Protein AF-A0AA37LCB8-F1 (afdb_monomer)

Organism: NCBI:txid700344

Secondary structure (DSSP, 8-state):
---------------PPPP----S--PPPP-HHHHHHHHHHHHHTT-HHHHHHHHHIIIIIS-----HHHHHHHHHHHHHHT-HHHHHHHHHT--GGG--HHHHHHHHHHHHHTTTSTTHHHHHHHHHHHHHHHHHHTTTSS---HHHHHHHHHHHHH--HHHHHHHHTT-HHHHHHHHHHHHHHHHHHHHHHHHHHHHHHHS-----S-PPPTTHHHHHHHHHHHHHHHHHHHHHHHHHHHHTT--S-HHHHHHHHHHHHHHHHHHHHHH-TTTTT-S----SSSSS---------

Mean predicted aligned error: 12.23 Å

Sequence (297 aa):
MKGIVAAAATDSASRKPVPSTTPKTKYAVPGCNTLSLVLTLLRENKQAKLAVRYWELFVYYYGLKPDSDNWHQLLRIYERNGSSRDAAKAVQNLPDESTLPIMYRRALSACINDNMNKNAFENANVVLDKMTSHAAASKGATPLDVRALHVYLKVGMMSHFHFRQMAKEGKLEEAKRAYGEQLAAAVNKLWAPFTSAKDAVLKPKSQTGGKPSSKAPRRRDAAVEELVELARKMIGAVDKVVNENRLADDEAVEQLKQKRNDLNRFVVEFTDPNQQKEDPVADDAFMDRGEGKMWEI

Radius of gyration: 31.54 Å; Cα contacts (8 Å, |Δi|>4): 283; chains: 1; bounding box: 90×96×111 Å

pLDDT: mean 80.32, std 20.67, range [30.12, 97.38]

Nearest PDB structures (foldseek):
 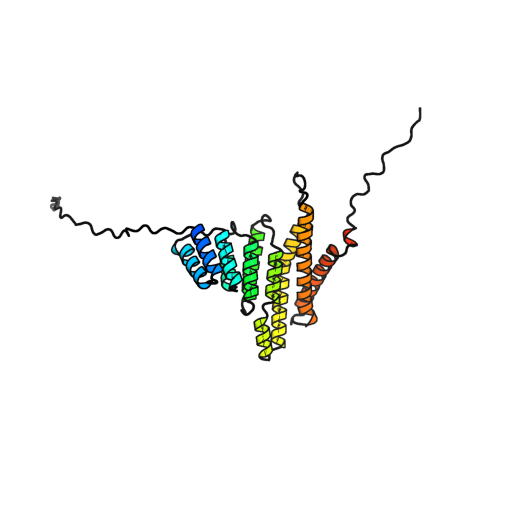 4wnd-assembly1_A  TM=1.828E-01  e=2.049E-01  Homo sapiens
  8amz-assembly1_O  TM=2.465E-01  e=4.323E+00  Spinacia oleracea
  4um2-assembly1_A  TM=1.755E-01  e=5.574E+00  Homo sapiens

Structure (mmCIF, N/CA/C/O backbone):
data_AF-A0AA37LCB8-F1
#
_entry.id   AF-A0AA37LCB8-F1
#
loop_
_atom_site.group_PDB
_atom_site.id
_atom_site.type_symbol
_atom_site.label_atom_id
_atom_site.label_alt_id
_atom_site.label_comp_id
_atom_site.label_asym_id
_atom_site.label_entity_id
_atom_site.label_seq_id
_atom_site.pdbx_PDB_ins_code
_atom_site.Cartn_x
_atom_site.Cartn_y
_atom_site.Cartn_z
_atom_site.occupancy
_atom_site.B_iso_or_equiv
_atom_site.auth_seq_id
_atom_site.auth_comp_id
_atom_site.auth_asym_id
_atom_site.auth_atom_id
_atom_site.pdbx_PDB_model_num
ATOM 1 N N . MET A 1 1 ? 22.500 -68.163 -53.047 1.00 43.44 1 MET A N 1
ATOM 2 C CA . MET A 1 1 ? 23.917 -67.726 -53.099 1.00 43.44 1 MET A CA 1
ATOM 3 C C . MET A 1 1 ? 24.142 -66.967 -54.395 1.00 43.44 1 MET A C 1
ATOM 5 O O . MET A 1 1 ? 23.618 -67.416 -55.405 1.00 43.44 1 MET A O 1
ATOM 9 N N . LYS A 1 2 ? 24.946 -65.892 -54.337 1.00 31.77 2 LYS A N 1
ATOM 10 C CA . LYS A 1 2 ? 25.160 -64.832 -55.351 1.00 31.77 2 LYS A CA 1
ATOM 11 C C . LYS A 1 2 ? 24.019 -63.803 -55.317 1.00 31.77 2 LYS A C 1
ATOM 13 O O . LYS A 1 2 ? 22.883 -64.162 -55.569 1.00 31.77 2 LYS A O 1
ATOM 18 N N . GLY A 1 3 ? 24.187 -62.546 -54.924 1.00 31.80 3 GLY A N 1
ATOM 19 C CA . GLY A 1 3 ? 25.372 -61.703 -54.773 1.00 31.80 3 GLY A CA 1
ATOM 20 C C . GLY A 1 3 ? 24.999 -60.360 -55.399 1.00 31.80 3 GLY A C 1
ATOM 21 O O . GLY A 1 3 ? 25.075 -60.235 -56.613 1.00 31.80 3 GLY A O 1
ATOM 22 N N . ILE A 1 4 ? 24.504 -59.410 -54.600 1.00 32.25 4 ILE A N 1
ATOM 23 C CA . ILE A 1 4 ? 24.133 -58.070 -55.073 1.00 32.25 4 ILE A CA 1
ATOM 24 C C . ILE A 1 4 ? 25.268 -57.125 -54.688 1.00 32.25 4 ILE A C 1
ATOM 26 O O . ILE A 1 4 ? 25.486 -56.864 -53.507 1.00 32.25 4 ILE A O 1
ATOM 30 N N . VAL A 1 5 ? 25.983 -56.627 -55.696 1.00 35.22 5 VAL A N 1
ATOM 31 C CA . VAL A 1 5 ? 26.843 -55.445 -55.596 1.00 35.22 5 VAL A CA 1
ATOM 32 C C . VAL A 1 5 ? 26.380 -54.435 -56.643 1.00 35.22 5 VAL A C 1
ATOM 34 O O . VAL A 1 5 ? 26.007 -54.792 -57.757 1.00 35.22 5 VAL A O 1
ATOM 37 N N . ALA A 1 6 ? 26.370 -53.188 -56.187 1.00 37.78 6 ALA A N 1
ATOM 38 C CA . ALA A 1 6 ? 25.930 -51.942 -56.789 1.00 37.78 6 ALA A CA 1
ATOM 39 C C . ALA A 1 6 ? 26.283 -51.694 -58.266 1.00 37.78 6 ALA A C 1
ATOM 41 O O . ALA A 1 6 ? 27.381 -51.994 -58.725 1.00 37.78 6 ALA A O 1
ATOM 42 N N . ALA A 1 7 ? 25.404 -50.937 -58.925 1.00 31.58 7 ALA A N 1
ATOM 43 C CA . ALA A 1 7 ? 25.798 -49.943 -59.914 1.00 31.58 7 ALA A CA 1
ATOM 44 C C . ALA A 1 7 ? 24.936 -48.688 -59.715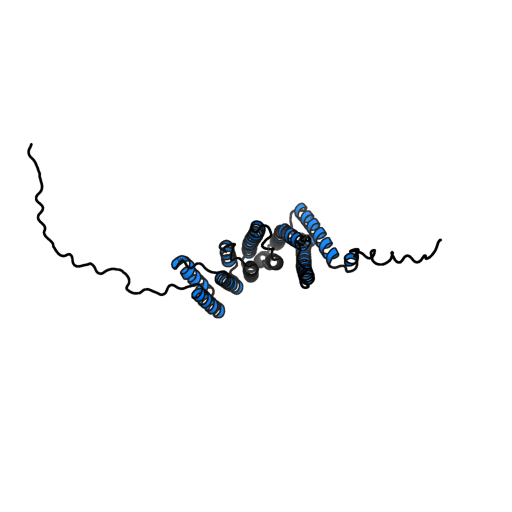 1.00 31.58 7 ALA A C 1
ATOM 46 O O . ALA A 1 7 ? 23.718 -48.709 -59.887 1.00 31.58 7 ALA A O 1
ATOM 47 N N . ALA A 1 8 ? 25.589 -47.609 -59.289 1.00 34.59 8 ALA A N 1
ATOM 48 C CA . ALA A 1 8 ? 25.037 -46.269 -59.277 1.00 34.59 8 ALA A CA 1
ATOM 49 C C . ALA A 1 8 ? 25.012 -45.726 -60.711 1.00 34.59 8 ALA A C 1
ATOM 51 O O . ALA A 1 8 ? 26.022 -45.785 -61.409 1.00 34.59 8 ALA A O 1
ATOM 52 N N . ALA A 1 9 ? 23.884 -45.154 -61.122 1.00 33.06 9 ALA A N 1
ATOM 53 C CA . ALA A 1 9 ? 23.822 -44.235 -62.246 1.00 33.06 9 ALA A CA 1
ATOM 54 C C . ALA A 1 9 ? 22.923 -43.061 -61.851 1.00 33.06 9 ALA A C 1
ATOM 56 O O . ALA A 1 9 ? 21.756 -43.212 -61.496 1.00 33.06 9 ALA A O 1
ATOM 57 N N . THR A 1 10 ? 23.563 -41.905 -61.836 1.00 37.19 10 THR A N 1
ATOM 58 C CA . THR A 1 10 ? 23.054 -40.558 -61.628 1.00 37.19 10 THR A CA 1
ATOM 59 C C . THR A 1 10 ? 21.974 -40.198 -62.641 1.00 37.19 10 THR A C 1
ATOM 61 O O . THR A 1 10 ? 22.228 -40.297 -63.838 1.00 37.19 10 THR A O 1
ATOM 64 N N . ASP A 1 11 ? 20.845 -39.661 -62.176 1.00 34.34 11 ASP A N 1
ATOM 65 C CA . ASP A 1 11 ? 20.062 -38.742 -62.998 1.00 34.34 11 ASP A CA 1
ATOM 66 C C . ASP A 1 11 ? 19.658 -37.511 -62.177 1.00 34.34 11 ASP A C 1
ATOM 68 O O . ASP A 1 11 ? 18.915 -37.563 -61.191 1.00 34.34 11 ASP A O 1
ATOM 72 N N . SER A 1 12 ? 20.279 -36.397 -62.542 1.00 43.75 12 SER A N 1
ATOM 73 C CA . SER A 1 12 ? 20.184 -35.091 -61.912 1.00 43.75 12 SER A CA 1
ATOM 74 C C . SER A 1 12 ? 18.990 -34.329 -62.483 1.00 43.75 12 SER A C 1
ATOM 76 O O . SER A 1 12 ? 19.141 -33.487 -63.365 1.00 43.75 12 SER A O 1
ATOM 78 N N . ALA A 1 13 ? 17.798 -34.579 -61.947 1.00 42.00 13 ALA A N 1
ATOM 79 C CA . ALA A 1 13 ? 16.649 -33.712 -62.184 1.00 42.00 13 ALA A CA 1
ATOM 80 C C . ALA A 1 13 ? 16.712 -32.501 -61.235 1.00 42.00 13 ALA A C 1
ATOM 82 O O . ALA A 1 13 ? 16.457 -32.601 -60.031 1.00 42.00 13 ALA A O 1
ATOM 83 N N . SER A 1 14 ? 17.066 -31.341 -61.788 1.00 43.53 14 SER A N 1
ATOM 84 C CA . SER A 1 14 ? 17.105 -30.043 -61.111 1.00 43.53 14 SER A CA 1
ATOM 85 C C . SER A 1 14 ? 15.755 -29.702 -60.463 1.00 43.53 14 SER A C 1
ATOM 87 O O . SER A 1 14 ? 14.818 -29.255 -61.132 1.00 43.53 14 SER A O 1
ATOM 89 N N . ARG A 1 15 ? 15.646 -29.875 -59.142 1.00 39.28 15 ARG A N 1
ATOM 90 C CA . ARG A 1 15 ? 14.520 -29.346 -58.365 1.00 39.28 15 ARG A CA 1
ATOM 91 C C . ARG A 1 15 ? 14.669 -27.829 -58.279 1.00 39.28 15 ARG A C 1
ATOM 93 O O . ARG A 1 15 ? 15.609 -27.329 -57.667 1.00 39.28 15 ARG A O 1
ATOM 100 N N . LYS A 1 16 ? 13.743 -27.103 -58.911 1.00 43.53 16 LYS A N 1
ATOM 101 C CA . LYS A 1 16 ? 13.623 -25.646 -58.770 1.00 43.53 16 LYS A CA 1
ATOM 102 C C . LYS A 1 16 ? 13.508 -25.304 -57.274 1.00 43.53 16 LYS A C 1
ATOM 104 O O . LYS A 1 16 ? 12.716 -25.955 -56.590 1.00 43.53 16 LYS A O 1
ATOM 109 N N . PRO A 1 17 ? 14.271 -24.329 -56.750 1.00 43.88 17 PRO A N 1
ATOM 110 C CA . PRO A 1 17 ? 14.181 -23.962 -55.345 1.00 43.88 17 PRO A CA 1
ATOM 111 C C . PRO A 1 17 ? 12.774 -23.439 -55.039 1.00 43.88 17 PRO A C 1
ATOM 113 O O . PRO A 1 17 ? 12.271 -22.533 -55.705 1.00 43.88 17 PRO A O 1
ATOM 116 N N . VAL A 1 18 ? 12.139 -24.039 -54.031 1.00 48.47 18 VAL A N 1
ATOM 117 C CA . VAL A 1 18 ? 10.904 -23.541 -53.415 1.00 48.47 18 VAL A CA 1
ATOM 118 C C . VAL A 1 18 ? 11.164 -22.103 -52.944 1.00 48.47 18 VAL A C 1
ATOM 120 O O . VAL A 1 18 ? 12.236 -21.853 -52.383 1.00 48.47 18 VAL A O 1
ATOM 123 N N . PRO A 1 19 ? 10.246 -21.139 -53.157 1.00 43.88 19 PRO A N 1
ATOM 124 C CA . PRO A 1 19 ? 10.437 -19.783 -52.668 1.00 43.88 19 PRO A CA 1
ATOM 125 C C . PRO A 1 19 ? 10.636 -19.823 -51.155 1.00 43.88 19 PRO A C 1
ATOM 127 O O . PRO A 1 19 ? 9.764 -20.277 -50.418 1.00 43.88 19 PRO A O 1
ATOM 130 N N . SER A 1 20 ? 11.803 -19.367 -50.707 1.00 50.47 20 SER A N 1
ATOM 131 C CA . SER A 1 20 ? 12.127 -19.193 -49.297 1.00 50.47 20 SER A CA 1
ATOM 132 C C . SER A 1 20 ? 11.013 -18.411 -48.594 1.00 50.47 20 SER A C 1
ATOM 134 O O . SER A 1 20 ? 10.841 -17.218 -48.846 1.00 50.47 20 SER A O 1
ATOM 136 N N . THR A 1 21 ? 10.282 -19.051 -47.680 1.00 50.69 21 THR A N 1
ATOM 137 C CA . THR A 1 21 ? 9.348 -18.410 -46.737 1.00 50.69 21 THR A CA 1
ATOM 138 C C . THR A 1 21 ? 10.091 -17.703 -45.601 1.00 50.69 21 THR A C 1
ATOM 140 O O . THR A 1 21 ? 9.665 -17.706 -44.450 1.00 50.69 21 THR A O 1
ATOM 143 N N . THR A 1 22 ? 11.222 -17.070 -45.906 1.00 52.41 22 THR A N 1
ATOM 144 C CA . THR A 1 22 ? 11.813 -16.065 -45.026 1.00 52.41 22 THR A CA 1
ATOM 145 C C . THR A 1 22 ? 11.112 -14.738 -45.311 1.00 52.41 22 THR A C 1
ATOM 147 O O . THR A 1 22 ? 11.266 -14.222 -46.426 1.00 52.41 22 THR A O 1
ATOM 150 N N . PRO A 1 23 ? 10.344 -14.165 -44.367 1.00 47.97 23 PRO A N 1
ATOM 151 C CA . PRO A 1 23 ? 9.748 -12.852 -44.574 1.00 47.97 23 PRO A CA 1
ATOM 152 C C . PRO A 1 23 ? 10.857 -11.837 -44.888 1.00 47.97 23 PRO A C 1
ATOM 154 O O . PRO A 1 23 ? 11.800 -11.662 -44.119 1.00 47.97 23 PRO A O 1
ATOM 157 N N . LYS A 1 24 ? 10.757 -11.184 -46.053 1.00 56.78 24 LYS A N 1
ATOM 158 C CA . LYS A 1 24 ? 11.729 -10.199 -46.573 1.00 56.78 24 LYS A CA 1
ATOM 159 C C . LYS A 1 24 ? 11.737 -8.868 -45.805 1.00 56.78 24 LYS A C 1
ATOM 161 O O . LYS A 1 24 ? 12.480 -7.961 -46.163 1.00 56.78 24 LYS A O 1
ATOM 166 N N . THR A 1 25 ? 10.942 -8.739 -44.750 1.00 55.84 25 THR A N 1
ATOM 167 C CA . THR A 1 25 ? 10.865 -7.544 -43.909 1.00 55.84 25 THR A CA 1
ATOM 168 C C . THR A 1 25 ? 11.409 -7.849 -42.521 1.00 55.84 25 THR A C 1
ATOM 170 O O . THR A 1 25 ? 10.762 -8.512 -41.713 1.00 55.84 25 THR A O 1
ATOM 173 N N . LYS A 1 26 ? 12.606 -7.330 -42.223 1.00 68.50 26 LYS A N 1
ATOM 174 C CA . LYS A 1 26 ? 13.091 -7.206 -40.845 1.00 68.50 26 LYS A CA 1
ATOM 175 C C . LYS A 1 26 ? 12.282 -6.092 -40.181 1.00 68.50 26 LYS A C 1
ATOM 177 O O . LYS A 1 26 ? 12.586 -4.918 -40.371 1.00 68.50 26 LYS A O 1
ATOM 182 N N . TYR A 1 27 ? 11.211 -6.445 -39.477 1.00 70.19 27 TYR A N 1
ATOM 183 C CA . TYR A 1 27 ? 10.485 -5.474 -38.661 1.00 70.19 27 TYR A CA 1
ATOM 184 C C . TYR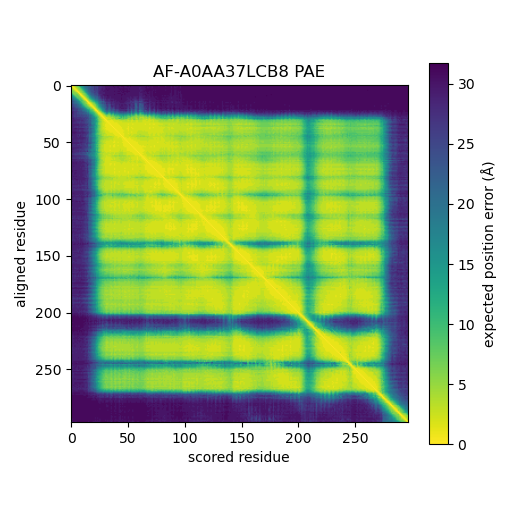 A 1 27 ? 11.408 -4.953 -37.556 1.00 70.19 27 TYR A C 1
ATOM 186 O O . TYR A 1 27 ? 12.178 -5.719 -36.975 1.00 70.19 27 TYR A O 1
ATOM 194 N N . ALA A 1 28 ? 11.347 -3.649 -37.282 1.00 77.38 28 ALA A N 1
ATOM 195 C CA . ALA A 1 28 ? 12.066 -3.073 -36.155 1.00 77.38 28 ALA A CA 1
ATOM 196 C C . ALA A 1 28 ? 11.547 -3.702 -34.854 1.00 77.38 28 ALA A C 1
ATOM 198 O O . ALA A 1 28 ? 10.341 -3.709 -34.604 1.00 77.38 28 ALA A O 1
ATOM 199 N N . VAL A 1 29 ? 12.455 -4.242 -34.040 1.00 79.56 29 VAL A N 1
ATOM 200 C CA . VAL A 1 29 ? 12.118 -4.777 -32.717 1.00 79.56 29 VAL A CA 1
ATOM 201 C C . VAL A 1 29 ? 12.058 -3.601 -31.742 1.00 79.56 29 VAL A C 1
ATOM 203 O O . VAL A 1 29 ? 13.041 -2.861 -31.640 1.00 79.56 29 VAL A O 1
ATOM 206 N N . PRO A 1 30 ? 10.928 -3.376 -31.052 1.00 85.44 30 PRO A N 1
ATOM 207 C CA . PRO A 1 30 ? 10.820 -2.273 -30.110 1.00 85.44 30 PRO A CA 1
ATOM 208 C C . PRO A 1 30 ? 11.746 -2.476 -28.903 1.00 85.44 30 PRO A C 1
ATOM 210 O O . PRO A 1 30 ? 11.862 -3.583 -28.384 1.00 85.44 30 PRO A O 1
ATOM 213 N N . GLY A 1 31 ? 12.377 -1.394 -28.437 1.00 89.56 31 GLY A N 1
ATOM 214 C CA . GLY A 1 31 ? 13.210 -1.386 -27.227 1.00 89.56 31 GLY A CA 1
ATOM 215 C C . GLY A 1 31 ? 12.517 -0.744 -26.018 1.00 89.56 31 GLY A C 1
ATOM 216 O O . GLY A 1 31 ? 11.385 -0.263 -26.120 1.00 89.56 31 GLY A O 1
ATOM 217 N N . CYS A 1 32 ? 13.222 -0.656 -24.882 1.00 90.88 32 CYS A N 1
ATOM 218 C CA . CYS A 1 32 ? 12.705 -0.050 -23.642 1.00 90.88 32 CYS A CA 1
ATOM 219 C C . CYS A 1 32 ? 12.288 1.416 -23.832 1.00 90.88 32 CYS A C 1
ATOM 221 O O . CYS A 1 32 ? 11.231 1.823 -23.358 1.00 90.88 32 CYS A O 1
ATOM 223 N N . ASN A 1 33 ? 13.046 2.188 -24.620 1.00 93.19 33 ASN A N 1
ATOM 224 C CA . ASN A 1 33 ? 12.708 3.579 -24.948 1.00 93.19 33 ASN A CA 1
ATOM 225 C C . ASN A 1 33 ? 11.387 3.687 -25.725 1.00 93.19 33 ASN A C 1
ATOM 227 O O . ASN A 1 33 ? 10.589 4.592 -25.482 1.00 93.19 33 ASN A O 1
ATOM 231 N N . THR A 1 34 ? 11.137 2.749 -26.644 1.00 93.69 34 THR A N 1
ATOM 232 C CA . THR A 1 34 ? 9.877 2.686 -27.393 1.00 93.69 34 THR A CA 1
ATOM 233 C C . THR A 1 34 ? 8.717 2.373 -26.451 1.00 93.69 34 THR A C 1
ATOM 235 O O . THR A 1 34 ? 7.680 3.029 -26.533 1.00 93.69 34 THR A O 1
ATOM 238 N N . LEU A 1 35 ? 8.901 1.430 -25.519 1.00 94.56 35 LEU A N 1
ATOM 239 C CA . LEU A 1 35 ? 7.894 1.115 -24.505 1.00 94.56 35 LEU A CA 1
ATOM 240 C C . LEU A 1 35 ? 7.609 2.321 -23.595 1.00 94.56 35 LEU A C 1
ATOM 242 O O . LEU A 1 35 ? 6.442 2.669 -23.419 1.00 94.56 35 LEU A O 1
ATOM 246 N N . SER A 1 36 ? 8.634 3.013 -23.083 1.00 94.62 36 SER A N 1
ATOM 247 C CA . SER A 1 36 ? 8.454 4.226 -22.265 1.00 94.62 36 SER A CA 1
ATOM 248 C C . SER A 1 36 ? 7.682 5.319 -23.003 1.00 94.62 36 SER A C 1
ATOM 250 O O . SER A 1 36 ? 6.796 5.945 -22.410 1.00 94.62 36 SER A O 1
ATOM 252 N N . LEU A 1 37 ? 7.971 5.533 -24.292 1.00 94.94 37 LEU A N 1
ATOM 253 C CA . LEU A 1 37 ? 7.252 6.506 -25.117 1.00 94.94 37 LEU A CA 1
ATOM 254 C C . LEU A 1 37 ? 5.776 6.118 -25.272 1.00 94.94 37 LEU A C 1
ATOM 256 O O . LEU A 1 37 ? 4.894 6.936 -25.011 1.00 94.94 37 LEU A O 1
ATOM 260 N N . VAL A 1 38 ? 5.501 4.861 -25.634 1.00 95.38 38 VAL A N 1
ATOM 261 C CA . VAL A 1 38 ? 4.133 4.347 -25.803 1.00 95.38 38 VAL A CA 1
ATOM 262 C C . VAL A 1 38 ? 3.347 4.446 -24.493 1.00 95.38 38 VAL A C 1
ATOM 264 O O . VAL A 1 38 ? 2.247 4.999 -24.481 1.00 95.38 38 VAL A O 1
ATOM 267 N N . LEU A 1 39 ? 3.911 3.987 -23.372 1.00 95.19 39 LEU A N 1
ATOM 268 C CA . 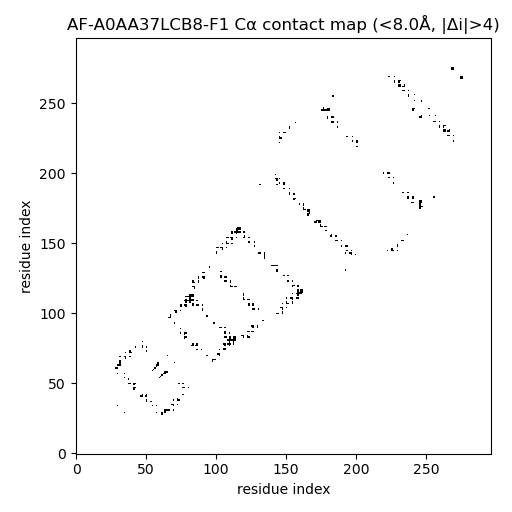LEU A 1 39 ? 3.259 4.079 -22.061 1.00 95.19 39 LEU A CA 1
ATOM 269 C C . LEU A 1 39 ? 3.001 5.535 -21.658 1.00 95.19 39 LEU A C 1
ATOM 271 O O . LEU A 1 39 ? 1.939 5.838 -21.118 1.00 95.19 39 LEU A O 1
ATOM 275 N N . THR A 1 40 ? 3.931 6.447 -21.948 1.00 94.38 40 THR A N 1
ATOM 276 C CA . THR A 1 40 ? 3.776 7.879 -21.658 1.00 94.38 40 THR A CA 1
ATOM 277 C C . THR A 1 40 ? 2.626 8.505 -22.442 1.00 94.38 40 THR A C 1
ATOM 279 O O . THR A 1 40 ? 1.753 9.126 -21.831 1.00 94.38 40 THR A O 1
ATOM 282 N N . LEU A 1 41 ? 2.562 8.269 -23.753 1.00 95.44 41 LEU A N 1
ATOM 283 C CA . LEU A 1 41 ? 1.484 8.779 -24.605 1.00 95.44 41 LEU A CA 1
ATOM 284 C C . LEU A 1 41 ? 0.119 8.218 -24.185 1.00 95.44 41 LEU A C 1
ATOM 286 O O . LEU A 1 41 ? -0.857 8.956 -24.038 1.00 95.44 41 LEU A O 1
ATOM 290 N N . LEU A 1 42 ? 0.041 6.911 -23.922 1.00 94.56 42 LEU A N 1
ATOM 291 C CA . LEU A 1 42 ? -1.206 6.264 -23.503 1.00 94.56 42 LEU A CA 1
ATOM 292 C C . LEU A 1 42 ? -1.654 6.721 -22.110 1.00 94.56 42 LEU A C 1
ATOM 294 O O . LEU A 1 42 ? -2.852 6.883 -21.865 1.00 94.56 42 LEU A O 1
ATOM 298 N N . ARG A 1 43 ? -0.705 6.982 -21.204 1.00 93.12 43 ARG A N 1
ATOM 299 C CA . ARG A 1 43 ? -0.972 7.573 -19.887 1.00 93.12 43 ARG A CA 1
ATOM 300 C C . ARG A 1 43 ? -1.564 8.972 -20.023 1.00 93.12 43 ARG A C 1
ATOM 302 O O . ARG A 1 43 ? -2.519 9.282 -19.307 1.00 93.12 43 ARG A O 1
ATOM 309 N N . GLU A 1 44 ? -1.013 9.811 -20.897 1.00 92.81 44 GLU A N 1
ATOM 310 C CA . GLU A 1 44 ? -1.486 11.182 -21.144 1.00 92.81 44 GLU A CA 1
ATOM 311 C C . GLU A 1 44 ? -2.891 11.194 -21.742 1.00 92.81 44 GLU A C 1
ATOM 313 O O . GLU A 1 44 ? -3.771 11.871 -21.205 1.00 92.81 44 GLU A O 1
ATOM 318 N N . ASN A 1 45 ? -3.138 10.312 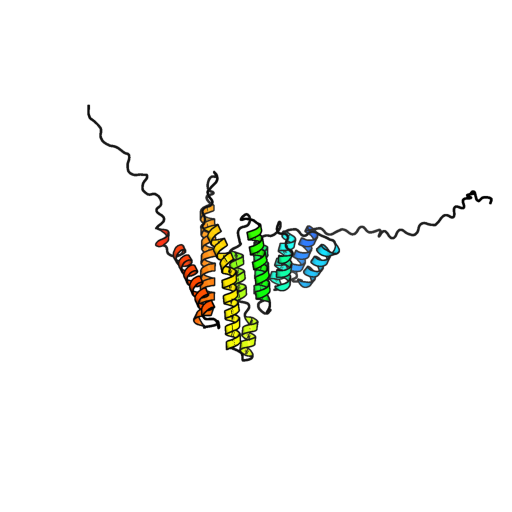-22.711 1.00 93.19 45 ASN A N 1
ATOM 319 C CA . ASN A 1 45 ? -4.440 10.117 -23.349 1.00 93.19 45 ASN A CA 1
ATOM 320 C C . ASN A 1 45 ? -5.454 9.328 -22.496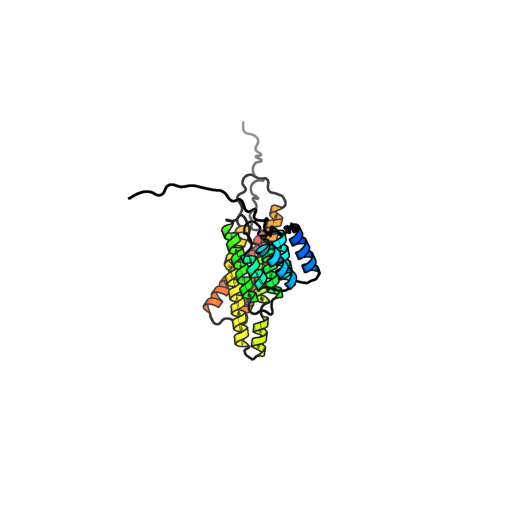 1.00 93.19 45 ASN A C 1
ATOM 322 O O . ASN A 1 45 ? -6.568 9.073 -22.946 1.00 93.19 45 ASN A O 1
ATOM 326 N N . LYS A 1 46 ? -5.099 8.936 -21.261 1.00 90.25 46 LYS A N 1
ATOM 327 C CA . LYS A 1 46 ? -5.949 8.160 -20.333 1.00 90.25 46 LYS A CA 1
ATOM 328 C C . LYS A 1 46 ? -6.422 6.806 -20.899 1.00 90.25 46 LYS A C 1
ATOM 330 O O . LYS A 1 46 ? -7.477 6.302 -20.522 1.00 90.25 46 LYS A O 1
ATOM 335 N N . GLN A 1 47 ? -5.634 6.175 -21.767 1.00 93.25 47 GLN A N 1
ATOM 336 C CA . GLN A 1 47 ? -5.965 4.901 -22.417 1.00 93.25 47 GLN A CA 1
ATOM 337 C C . GLN A 1 47 ? -5.329 3.700 -21.693 1.00 93.25 47 GLN A C 1
ATOM 339 O O . GLN A 1 47 ? -4.525 2.961 -22.260 1.00 93.25 47 GLN A O 1
ATOM 344 N N . ALA A 1 48 ? -5.707 3.474 -20.429 1.00 91.69 48 ALA A N 1
ATOM 345 C CA . ALA A 1 48 ? -5.098 2.437 -19.584 1.00 91.69 48 ALA A CA 1
ATOM 346 C C . ALA A 1 48 ? -5.224 1.015 -20.166 1.00 91.69 48 ALA A C 1
ATOM 348 O O . ALA A 1 48 ? -4.244 0.278 -20.214 1.00 91.69 48 ALA A O 1
ATOM 349 N N . LYS A 1 49 ? -6.401 0.644 -20.690 1.00 92.81 49 LYS A N 1
ATOM 350 C CA . LYS A 1 49 ? -6.628 -0.679 -21.308 1.00 92.81 49 LYS A CA 1
ATOM 351 C C . LYS A 1 49 ? -5.703 -0.938 -22.498 1.00 92.81 49 LYS A C 1
ATOM 353 O O . LYS A 1 49 ? -5.243 -2.058 -22.692 1.00 92.81 49 LYS A O 1
ATOM 358 N N . LEU A 1 50 ? -5.447 0.095 -23.300 1.00 94.69 50 LEU A N 1
ATOM 359 C CA . LEU A 1 50 ? -4.564 -0.010 -24.455 1.00 94.69 50 LEU A CA 1
ATOM 360 C C . LEU A 1 50 ? -3.103 -0.130 -24.007 1.00 94.69 50 LEU A C 1
ATOM 362 O O . LEU A 1 50 ? -2.365 -0.927 -24.575 1.00 94.69 50 LEU A O 1
ATOM 366 N N . ALA A 1 51 ? -2.711 0.578 -22.943 1.00 94.81 51 ALA A N 1
ATOM 367 C CA . ALA A 1 51 ? -1.372 0.464 -22.372 1.00 94.81 51 ALA A CA 1
ATOM 368 C C . ALA A 1 51 ? -1.056 -0.954 -21.882 1.00 94.81 51 ALA A C 1
ATOM 370 O O . ALA A 1 51 ? 0.034 -1.448 -22.149 1.00 94.81 51 ALA A O 1
ATOM 371 N N . VAL A 1 52 ? -2.019 -1.635 -21.250 1.00 93.31 52 VAL A N 1
ATOM 372 C CA . VAL A 1 52 ? -1.858 -3.041 -20.836 1.00 93.31 52 VAL A CA 1
ATOM 373 C C . VAL A 1 52 ? -1.665 -3.959 -22.045 1.00 93.31 52 VAL A C 1
ATOM 375 O O . VAL A 1 52 ? -0.761 -4.784 -22.045 1.00 93.31 52 VAL A O 1
ATOM 378 N N . ARG A 1 53 ? -2.436 -3.771 -23.122 1.00 94.88 53 ARG A N 1
ATOM 379 C CA . ARG A 1 53 ? -2.267 -4.564 -24.355 1.00 94.88 53 ARG A CA 1
ATOM 380 C C . ARG A 1 53 ? -0.896 -4.358 -24.999 1.00 94.88 53 ARG A C 1
ATOM 382 O O . ARG A 1 53 ? -0.282 -5.315 -25.457 1.00 94.88 53 ARG A O 1
ATOM 389 N N . TYR A 1 54 ? -0.408 -3.117 -25.031 1.00 94.69 54 TYR A N 1
ATOM 390 C CA . TYR A 1 54 ? 0.936 -2.830 -25.535 1.00 94.69 54 TYR A CA 1
ATOM 391 C C . TYR A 1 54 ? 2.024 -3.394 -24.625 1.00 94.69 54 TYR A C 1
ATOM 393 O O . TYR A 1 54 ? 3.020 -3.900 -25.132 1.00 94.69 54 TYR A O 1
ATOM 401 N N . TRP A 1 55 ? 1.824 -3.361 -23.308 1.00 94.81 55 TRP A N 1
ATOM 402 C CA . TRP A 1 55 ? 2.713 -4.028 -22.364 1.00 94.81 55 TRP A CA 1
ATOM 403 C C . TRP A 1 55 ? 2.805 -5.525 -22.660 1.00 94.81 55 TRP A C 1
ATOM 405 O O . TRP A 1 55 ? 3.901 -6.046 -22.836 1.00 94.81 55 TRP A O 1
ATOM 415 N N . GLU A 1 56 ? 1.667 -6.208 -22.791 1.00 93.56 56 GLU A N 1
ATOM 416 C CA . GLU A 1 56 ? 1.632 -7.640 -23.101 1.00 93.56 56 GLU A CA 1
ATOM 417 C C . GLU A 1 56 ? 2.318 -7.954 -24.437 1.00 93.56 56 GLU A C 1
ATOM 419 O O . GLU A 1 56 ? 3.128 -8.878 -24.523 1.00 93.56 56 GLU A O 1
ATOM 424 N N . LEU A 1 57 ? 2.060 -7.141 -25.465 1.00 92.88 57 LEU A N 1
ATOM 425 C CA . LEU A 1 57 ? 2.694 -7.280 -26.772 1.00 92.88 57 LEU A CA 1
ATOM 426 C C . LEU A 1 57 ? 4.221 -7.100 -26.694 1.00 92.88 57 LEU A C 1
ATOM 428 O O . LEU A 1 57 ? 4.974 -7.878 -27.271 1.00 92.88 57 LEU A O 1
ATOM 432 N N . PHE A 1 58 ? 4.707 -6.083 -25.989 1.00 93.00 58 PHE A N 1
ATOM 433 C CA . PHE A 1 58 ? 6.140 -5.787 -25.949 1.00 93.00 58 PHE A CA 1
ATOM 434 C C . PHE A 1 58 ? 6.885 -6.785 -25.060 1.00 93.00 58 PHE A C 1
ATOM 436 O O . PHE A 1 58 ? 7.913 -7.326 -25.461 1.00 93.00 58 PHE A O 1
ATOM 443 N N . VAL A 1 59 ? 6.352 -7.060 -23.873 1.00 92.38 59 VAL A N 1
ATOM 444 C CA . VAL A 1 59 ? 7.035 -7.860 -22.854 1.00 92.38 59 VAL A CA 1
ATOM 445 C C . VAL A 1 59 ? 6.889 -9.353 -23.115 1.00 92.38 59 VAL A C 1
ATOM 447 O O . VAL A 1 59 ? 7.885 -10.070 -23.078 1.00 92.38 59 VAL A O 1
ATOM 450 N N . TYR A 1 60 ? 5.680 -9.837 -23.415 1.00 90.50 60 TYR A N 1
ATOM 451 C CA . TYR A 1 60 ? 5.440 -11.276 -23.562 1.00 90.50 60 TYR A CA 1
ATOM 452 C C . TYR A 1 60 ? 5.606 -11.766 -24.998 1.00 90.50 60 TYR A C 1
ATOM 454 O O . TYR A 1 60 ? 6.167 -12.839 -25.199 1.00 90.50 60 TYR A O 1
ATOM 462 N N . TYR A 1 61 ? 5.154 -10.999 -25.996 1.00 89.88 61 TYR A N 1
ATOM 463 C CA . TYR A 1 61 ? 5.259 -11.429 -27.395 1.00 89.88 61 TYR A CA 1
ATOM 464 C C . TYR A 1 61 ? 6.625 -11.101 -28.013 1.00 89.88 61 TYR A C 1
ATOM 466 O O . TYR A 1 61 ? 7.251 -11.979 -28.602 1.00 89.88 61 TYR A O 1
ATOM 474 N N . TYR A 1 62 ? 7.130 -9.874 -27.844 1.00 89.19 62 TYR A N 1
ATOM 475 C CA . TYR A 1 62 ? 8.471 -9.503 -28.326 1.00 89.19 62 TYR A CA 1
ATOM 476 C C . TYR A 1 62 ? 9.605 -9.843 -27.346 1.00 89.19 62 TYR A C 1
ATOM 478 O O . TYR A 1 62 ? 10.773 -9.690 -27.698 1.00 89.19 62 TYR A O 1
ATOM 486 N N . GLY A 1 63 ? 9.288 -10.316 -26.135 1.00 88.50 63 GLY A N 1
ATOM 487 C CA . GLY A 1 63 ? 10.288 -10.719 -25.141 1.00 88.50 63 GLY A CA 1
ATOM 488 C C . GLY A 1 63 ? 11.113 -9.557 -24.579 1.00 88.50 63 GLY A C 1
ATOM 489 O O . GLY A 1 63 ? 12.228 -9.773 -24.097 1.00 88.50 63 GLY A O 1
ATOM 490 N N . LEU A 1 64 ? 10.609 -8.321 -24.665 1.00 92.31 64 LEU A N 1
ATOM 491 C CA . LEU A 1 64 ? 11.304 -7.145 -24.152 1.00 92.31 64 LEU A CA 1
ATOM 492 C C . LEU A 1 64 ? 11.412 -7.229 -22.626 1.00 92.31 64 LEU A C 1
ATOM 494 O O . LEU A 1 64 ? 10.400 -7.338 -21.937 1.00 92.31 64 LEU A O 1
ATOM 498 N N . LYS A 1 65 ? 12.631 -7.119 -22.093 1.00 92.25 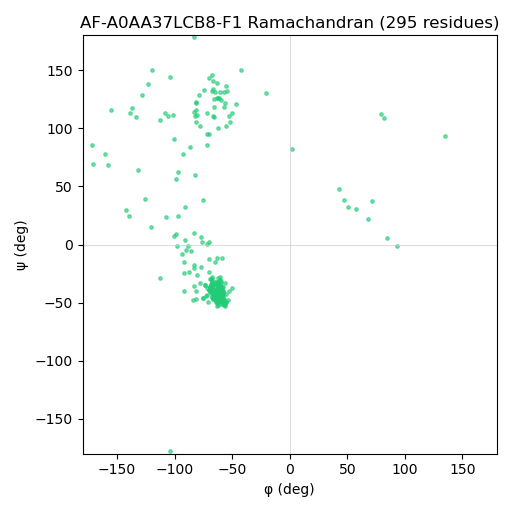65 LYS A N 1
ATOM 499 C CA . LYS A 1 65 ? 12.871 -7.011 -20.648 1.00 92.25 65 LYS A CA 1
ATOM 500 C C . LYS A 1 65 ? 12.665 -5.557 -20.208 1.00 92.25 65 LYS A C 1
ATOM 502 O O . LYS A 1 65 ? 13.483 -4.722 -20.591 1.00 92.25 65 LYS A O 1
ATOM 507 N N . PRO A 1 66 ? 11.613 -5.236 -19.434 1.00 93.25 66 PRO A N 1
ATOM 508 C CA . PRO A 1 66 ? 11.363 -3.863 -19.018 1.00 93.25 66 PRO A CA 1
ATOM 509 C C . PRO A 1 66 ? 12.409 -3.404 -18.007 1.00 93.25 66 PRO A C 1
ATOM 511 O O . PRO A 1 66 ? 12.810 -4.172 -17.129 1.00 93.25 66 PRO A O 1
ATOM 514 N N . ASP A 1 67 ? 12.806 -2.141 -18.101 1.00 92.81 67 ASP A N 1
ATOM 515 C CA . ASP A 1 67 ? 13.648 -1.503 -17.093 1.00 92.81 67 ASP A CA 1
ATOM 516 C C . ASP A 1 67 ? 12.825 -0.968 -15.904 1.00 92.81 67 ASP A C 1
ATOM 518 O O . ASP A 1 67 ? 11.592 -1.063 -15.850 1.00 92.81 67 ASP A O 1
ATOM 522 N N . SER A 1 68 ? 13.517 -0.389 -14.920 1.00 92.56 68 SER A N 1
ATOM 523 C CA . SER A 1 68 ? 12.872 0.204 -13.745 1.00 92.56 68 SER A CA 1
ATOM 524 C C . SER A 1 68 ? 11.900 1.341 -14.097 1.00 92.56 68 SER A C 1
ATOM 526 O O . SER A 1 68 ? 10.912 1.514 -13.379 1.00 92.56 68 SER A O 1
ATOM 528 N N . ASP A 1 69 ? 12.152 2.133 -15.145 1.00 92.88 69 ASP A N 1
ATOM 529 C CA . ASP A 1 69 ? 11.242 3.217 -15.540 1.00 92.88 69 ASP A CA 1
ATOM 530 C C . ASP A 1 69 ? 9.976 2.638 -16.175 1.00 92.88 69 ASP A C 1
ATOM 532 O O . ASP A 1 69 ? 8.871 3.012 -15.786 1.00 92.88 69 ASP A O 1
ATOM 536 N N . ASN A 1 70 ? 10.102 1.649 -17.061 1.00 94.69 70 ASN A N 1
ATOM 537 C CA . ASN A 1 70 ? 8.969 0.972 -17.689 1.00 94.69 70 ASN A CA 1
ATOM 538 C C . ASN A 1 70 ? 7.981 0.438 -16.637 1.00 94.69 70 ASN A C 1
ATOM 540 O O . ASN A 1 70 ? 6.776 0.698 -16.725 1.00 94.69 70 ASN A O 1
ATOM 544 N N . TRP A 1 71 ? 8.488 -0.244 -15.605 1.00 95.56 71 TRP A N 1
ATOM 545 C CA . TRP A 1 71 ? 7.674 -0.719 -14.481 1.00 95.56 71 TRP A CA 1
ATOM 546 C C . TRP A 1 71 ? 7.026 0.425 -13.694 1.00 95.56 71 TRP A C 1
ATOM 548 O O . TRP A 1 71 ? 5.842 0.358 -13.344 1.00 95.56 71 TRP A O 1
ATOM 558 N N . HIS A 1 72 ? 7.771 1.504 -13.438 1.00 94.50 72 HIS A N 1
ATOM 559 C CA . HIS A 1 72 ? 7.246 2.688 -12.756 1.00 94.50 72 HIS A CA 1
ATOM 560 C C . HIS A 1 72 ? 6.112 3.354 -13.540 1.00 94.50 72 HIS A C 1
ATOM 562 O O . HIS A 1 72 ? 5.100 3.732 -12.939 1.00 94.50 72 HIS A O 1
ATOM 568 N N . GLN A 1 73 ? 6.248 3.466 -14.865 1.00 94.38 73 GLN A N 1
ATOM 569 C CA . GLN A 1 73 ? 5.222 4.025 -15.745 1.00 94.38 73 GLN A CA 1
ATOM 570 C C . GLN A 1 73 ? 3.972 3.151 -15.784 1.00 94.38 73 GLN A C 1
ATOM 572 O O . GLN A 1 73 ? 2.861 3.680 -15.691 1.00 94.38 73 GLN A O 1
ATOM 577 N N . LEU A 1 74 ? 4.139 1.828 -15.857 1.00 95.44 74 LEU A N 1
ATOM 578 C CA . LEU A 1 74 ? 3.022 0.889 -15.816 1.00 95.44 74 LEU A CA 1
ATOM 579 C C . LEU A 1 74 ? 2.227 1.029 -14.509 1.00 95.44 74 LEU A C 1
ATOM 581 O O . LEU A 1 74 ? 1.011 1.221 -14.533 1.00 95.44 74 LEU A O 1
ATOM 585 N N . LEU A 1 75 ? 2.911 1.030 -13.362 1.00 96.25 75 LEU A N 1
ATOM 586 C CA . LEU A 1 75 ? 2.266 1.210 -12.056 1.00 96.25 75 LEU A CA 1
ATOM 587 C C . LEU A 1 75 ? 1.591 2.578 -11.921 1.00 96.25 75 LEU A C 1
ATOM 589 O O . LEU A 1 75 ? 0.532 2.686 -11.306 1.00 96.25 75 LEU A O 1
ATOM 593 N N . ARG A 1 76 ? 2.154 3.623 -12.534 1.00 95.12 76 ARG A N 1
ATOM 594 C CA . ARG A 1 76 ? 1.533 4.954 -12.586 1.00 95.12 76 ARG A CA 1
ATOM 595 C C . ARG A 1 76 ? 0.249 4.973 -13.419 1.00 95.12 76 ARG A C 1
ATOM 597 O O . ARG A 1 76 ? -0.677 5.715 -13.090 1.00 95.12 76 ARG A O 1
ATOM 604 N N . ILE A 1 77 ? 0.171 4.175 -14.482 1.00 95.88 77 ILE A N 1
ATOM 605 C CA . ILE A 1 77 ? -1.065 3.999 -15.256 1.00 95.88 77 ILE A CA 1
ATOM 606 C C . ILE A 1 77 ? -2.129 3.314 -14.391 1.00 95.88 77 ILE A C 1
ATOM 608 O O . ILE A 1 77 ? -3.259 3.804 -14.334 1.00 95.88 77 ILE A O 1
ATOM 612 N N . TYR A 1 78 ? -1.769 2.247 -13.668 1.00 95.62 78 TYR A N 1
ATOM 613 C CA . TYR A 1 78 ? -2.700 1.566 -12.761 1.00 95.62 78 TYR A CA 1
ATOM 614 C C . TYR A 1 78 ? -3.168 2.452 -11.609 1.00 95.62 78 TYR A C 1
ATOM 616 O O . TYR A 1 78 ? -4.357 2.452 -11.294 1.00 95.62 78 TYR A O 1
ATOM 624 N N . GLU A 1 79 ? -2.270 3.255 -11.034 1.00 95.44 79 GLU A N 1
ATOM 625 C CA . GLU A 1 79 ? -2.600 4.266 -10.027 1.00 95.44 79 GLU A CA 1
ATOM 626 C C . GLU A 1 79 ? -3.673 5.230 -10.538 1.00 95.44 79 GLU A C 1
ATOM 628 O O . GLU A 1 79 ? -4.685 5.434 -9.869 1.00 95.44 79 GLU A O 1
ATOM 633 N N . ARG A 1 80 ? -3.494 5.788 -11.743 1.00 93.75 80 ARG A N 1
ATOM 634 C CA . ARG A 1 80 ? -4.441 6.753 -12.324 1.00 93.75 80 ARG A CA 1
ATOM 635 C C . ARG A 1 80 ? -5.796 6.125 -12.657 1.00 93.75 80 ARG A C 1
ATOM 637 O O . ARG A 1 80 ? -6.809 6.809 -12.557 1.00 93.75 80 ARG A O 1
ATOM 644 N N . ASN A 1 81 ? -5.802 4.866 -13.089 1.00 92.12 81 ASN A N 1
ATOM 645 C CA . ASN A 1 81 ? -7.023 4.162 -13.473 1.00 92.12 81 ASN A CA 1
ATOM 646 C C . ASN A 1 81 ? -7.776 3.555 -12.276 1.00 92.12 81 ASN A C 1
ATOM 648 O O . ASN A 1 81 ? -8.946 3.222 -12.421 1.00 92.12 81 ASN A O 1
ATOM 652 N N . GLY A 1 82 ? -7.121 3.390 -11.121 1.00 92.06 82 GLY A N 1
ATOM 653 C CA . GLY A 1 82 ? -7.692 2.654 -9.990 1.00 92.06 82 GLY A CA 1
ATOM 654 C C . GLY A 1 82 ? -7.765 1.147 -10.249 1.00 92.06 82 GLY A C 1
ATOM 655 O O . GLY A 1 82 ? -8.733 0.500 -9.881 1.00 92.06 82 GLY A O 1
ATOM 656 N N . SER A 1 83 ? -6.763 0.568 -10.916 1.00 94.12 83 SER A N 1
ATOM 657 C CA . SER A 1 83 ? -6.712 -0.882 -11.172 1.00 94.12 83 SER A CA 1
ATOM 658 C C . SER A 1 83 ? -5.936 -1.609 -10.069 1.00 94.12 83 SER A C 1
ATOM 660 O O . SER A 1 83 ? -4.777 -1.978 -10.270 1.00 94.12 83 SER A O 1
ATOM 662 N N . SER A 1 84 ? -6.551 -1.826 -8.899 1.00 95.06 84 SER A N 1
ATOM 663 C CA . SER A 1 84 ? -5.855 -2.433 -7.744 1.00 95.06 84 SER A CA 1
ATOM 664 C C . SER A 1 84 ? -5.338 -3.851 -8.020 1.00 95.06 84 SER A C 1
ATOM 666 O O . SER A 1 84 ? -4.203 -4.178 -7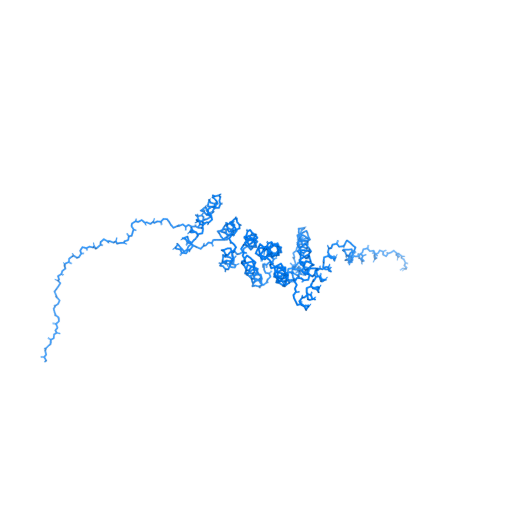.679 1.00 95.06 84 SER A O 1
ATOM 668 N N . ARG A 1 85 ? -6.139 -4.677 -8.706 1.00 95.75 85 ARG A N 1
ATOM 669 C CA . ARG A 1 85 ? -5.787 -6.065 -9.047 1.00 95.75 85 ARG A CA 1
ATOM 670 C C . ARG A 1 85 ? -4.563 -6.140 -9.956 1.00 95.75 85 ARG A C 1
ATOM 672 O O . ARG A 1 85 ? -3.674 -6.956 -9.727 1.00 95.75 85 ARG A O 1
ATOM 679 N N . ASP A 1 86 ? -4.527 -5.307 -10.990 1.00 95.31 86 ASP A N 1
ATOM 680 C CA . ASP A 1 86 ? -3.434 -5.316 -11.965 1.00 95.31 86 ASP A CA 1
ATOM 681 C C . ASP A 1 86 ? -2.162 -4.710 -11.365 1.00 95.31 86 ASP A C 1
ATOM 683 O O . ASP A 1 86 ? -1.069 -5.217 -11.609 1.00 95.31 86 ASP A O 1
ATOM 687 N N . ALA A 1 87 ? -2.302 -3.700 -10.497 1.00 96.38 87 ALA A N 1
ATOM 688 C CA . ALA A 1 87 ? -1.188 -3.159 -9.726 1.00 96.38 87 ALA A CA 1
ATOM 689 C C . ALA A 1 87 ? -0.564 -4.210 -8.793 1.00 96.38 87 ALA A C 1
ATOM 691 O O . ALA A 1 87 ? 0.656 -4.359 -8.786 1.00 96.38 87 ALA A O 1
ATOM 692 N N . ALA A 1 88 ? -1.378 -4.971 -8.051 1.00 96.69 88 ALA A N 1
ATOM 693 C CA . ALA A 1 88 ? -0.884 -6.028 -7.167 1.00 96.69 88 ALA A CA 1
ATOM 694 C C . ALA A 1 88 ? -0.155 -7.136 -7.946 1.00 96.69 88 ALA A C 1
ATOM 696 O O . ALA A 1 88 ? 0.950 -7.529 -7.572 1.00 96.69 88 ALA A O 1
ATOM 697 N N . LYS A 1 89 ? -0.714 -7.573 -9.084 1.00 95.50 89 LYS A N 1
ATOM 698 C CA . LYS A 1 89 ? -0.050 -8.532 -9.985 1.00 95.50 89 LYS A CA 1
ATOM 699 C C . LYS A 1 89 ? 1.270 -7.999 -10.540 1.00 95.50 89 LYS A C 1
ATOM 701 O O . LYS A 1 89 ? 2.252 -8.731 -10.596 1.00 95.50 89 LYS A O 1
ATOM 706 N N . ALA A 1 90 ? 1.307 -6.731 -10.951 1.00 94.75 90 ALA A N 1
ATOM 707 C CA . ALA A 1 90 ? 2.532 -6.117 -11.451 1.00 94.75 90 ALA A CA 1
ATOM 708 C C . ALA A 1 90 ? 3.619 -6.078 -10.370 1.00 94.75 90 ALA A C 1
ATOM 710 O O . ALA A 1 90 ? 4.761 -6.405 -10.668 1.00 94.75 90 ALA A O 1
ATOM 711 N N . VAL A 1 91 ? 3.258 -5.765 -9.120 1.00 95.69 91 VAL A N 1
ATOM 712 C CA . VAL A 1 91 ? 4.189 -5.772 -7.979 1.00 95.69 91 VAL A CA 1
ATOM 713 C C . VAL A 1 91 ? 4.755 -7.165 -7.695 1.00 95.69 91 VAL A C 1
ATOM 715 O O . VAL A 1 91 ? 5.944 -7.286 -7.416 1.00 95.69 91 VAL A O 1
ATOM 718 N N . GLN A 1 92 ? 3.947 -8.222 -7.802 1.00 94.94 92 GLN A N 1
ATOM 719 C CA . GLN A 1 92 ? 4.438 -9.598 -7.645 1.00 94.94 92 GLN A CA 1
ATOM 720 C C . GLN A 1 92 ? 5.476 -9.980 -8.710 1.00 94.94 92 GLN A C 1
ATOM 722 O O . GLN A 1 92 ? 6.399 -10.735 -8.415 1.00 94.94 92 GLN A O 1
ATOM 727 N N . ASN A 1 93 ? 5.344 -9.426 -9.918 1.00 92.94 93 ASN A N 1
ATOM 728 C CA . ASN A 1 93 ? 6.242 -9.676 -11.046 1.00 92.94 93 ASN A CA 1
ATOM 729 C C . ASN A 1 93 ? 7.451 -8.725 -11.099 1.00 92.94 93 ASN A C 1
ATOM 731 O O . ASN A 1 93 ? 8.261 -8.840 -12.021 1.00 92.94 93 ASN A O 1
ATOM 735 N N . LEU A 1 94 ? 7.575 -7.774 -10.164 1.00 92.31 94 LEU A N 1
ATOM 736 C CA . LEU A 1 94 ? 8.706 -6.849 -10.139 1.00 92.31 94 LEU A CA 1
ATOM 737 C C . LEU A 1 94 ? 10.018 -7.602 -9.863 1.00 92.31 94 LEU A C 1
ATOM 739 O O . LEU A 1 94 ? 10.090 -8.354 -8.886 1.00 92.31 94 LEU A O 1
ATOM 743 N N . PRO A 1 95 ? 11.076 -7.362 -10.658 1.00 90.62 95 PRO A N 1
ATOM 744 C CA . PRO A 1 95 ? 12.411 -7.841 -10.330 1.00 90.62 95 PRO A CA 1
ATOM 745 C C . PRO A 1 95 ? 12.945 -7.127 -9.084 1.00 90.62 95 PRO A C 1
ATOM 747 O O . PRO A 1 95 ? 12.917 -5.893 -9.007 1.00 90.62 95 PRO A O 1
ATOM 750 N N . ASP A 1 96 ? 13.478 -7.887 -8.127 1.00 86.19 96 ASP A N 1
ATOM 751 C CA . ASP A 1 96 ? 13.954 -7.344 -6.847 1.00 86.19 96 ASP A CA 1
ATOM 752 C C . ASP A 1 96 ? 15.090 -6.316 -7.028 1.00 86.19 96 ASP A C 1
ATOM 754 O O . ASP A 1 96 ? 15.180 -5.362 -6.256 1.00 86.19 96 ASP A O 1
ATOM 758 N N . GLU A 1 97 ? 15.904 -6.465 -8.080 1.00 84.81 97 GLU A N 1
ATOM 759 C CA . GLU A 1 97 ? 17.024 -5.576 -8.430 1.00 84.81 97 GLU A CA 1
ATOM 760 C C . GLU A 1 97 ? 16.574 -4.191 -8.920 1.00 84.81 97 GLU A C 1
ATOM 762 O O . GLU A 1 97 ? 17.223 -3.185 -8.641 1.00 84.81 97 GLU A O 1
ATOM 767 N N . SER A 1 98 ? 15.454 -4.123 -9.646 1.00 83.75 98 SER A N 1
ATOM 768 C CA . SER A 1 98 ? 14.933 -2.886 -10.248 1.00 83.75 98 SER A CA 1
ATOM 769 C C . SER A 1 98 ? 13.792 -2.262 -9.444 1.00 83.75 98 SER A C 1
ATOM 771 O O . SER A 1 98 ? 13.120 -1.345 -9.918 1.00 83.75 98 SER A O 1
ATOM 773 N N . THR A 1 99 ? 13.508 -2.791 -8.256 1.00 89.38 99 THR A N 1
ATOM 774 C CA . THR A 1 99 ? 12.363 -2.356 -7.460 1.00 89.38 99 THR A CA 1
ATOM 775 C C . THR A 1 99 ? 12.689 -1.085 -6.687 1.00 89.38 99 THR A C 1
ATOM 777 O O . THR A 1 99 ? 13.591 -1.049 -5.854 1.00 89.38 99 THR A O 1
ATOM 780 N N . LEU A 1 100 ? 11.903 -0.035 -6.927 1.00 90.12 100 LEU A N 1
ATOM 781 C CA . LEU A 1 100 ? 12.020 1.237 -6.219 1.00 90.12 100 LEU A CA 1
ATOM 782 C C . LEU A 1 100 ? 10.901 1.393 -5.176 1.00 90.12 100 LEU A C 1
ATOM 784 O O . LEU A 1 100 ? 9.751 1.076 -5.483 1.00 90.12 100 LEU A O 1
ATOM 788 N N . PRO A 1 101 ? 11.159 2.013 -4.007 1.00 89.94 101 PRO A N 1
ATOM 789 C CA . PRO A 1 101 ? 10.134 2.280 -2.987 1.00 89.94 101 PRO A CA 1
ATOM 790 C C . PRO A 1 101 ? 8.868 2.968 -3.524 1.00 89.94 101 PRO A C 1
ATOM 792 O O . PRO A 1 101 ? 7.736 2.641 -3.166 1.00 89.94 101 PRO A O 1
ATOM 795 N N . ILE A 1 102 ? 9.044 3.886 -4.482 1.00 92.94 102 ILE A N 1
ATOM 796 C CA . ILE A 1 102 ? 7.934 4.602 -5.117 1.00 92.94 102 ILE A CA 1
ATOM 797 C C . ILE A 1 102 ? 6.950 3.675 -5.845 1.00 92.94 102 ILE A C 1
ATOM 799 O O . ILE A 1 102 ? 5.776 4.024 -5.942 1.00 92.94 102 ILE A O 1
ATOM 803 N N . MET A 1 103 ? 7.390 2.514 -6.334 1.00 95.31 103 MET A N 1
ATOM 804 C CA . MET A 1 103 ? 6.539 1.548 -7.034 1.00 95.31 103 MET A CA 1
ATOM 805 C C . MET A 1 103 ? 5.474 0.966 -6.101 1.00 95.31 103 MET A C 1
ATOM 807 O O . MET A 1 103 ? 4.293 0.969 -6.454 1.00 95.31 103 MET A O 1
ATOM 811 N N . TYR A 1 104 ? 5.860 0.582 -4.880 1.00 95.75 104 TYR A N 1
ATOM 812 C CA . TYR A 1 104 ? 4.924 0.110 -3.855 1.00 95.75 104 TYR A CA 1
ATOM 813 C C . TYR A 1 104 ? 3.915 1.192 -3.475 1.00 95.75 104 TYR A C 1
ATOM 815 O O . TYR A 1 104 ? 2.713 0.931 -3.429 1.00 95.75 104 TYR A O 1
ATOM 823 N N . ARG A 1 105 ? 4.377 2.439 -3.301 1.00 95.56 105 ARG A N 1
ATOM 824 C CA . ARG A 1 105 ? 3.481 3.576 -3.027 1.00 95.56 105 ARG A CA 1
ATOM 825 C C . ARG A 1 105 ? 2.436 3.759 -4.123 1.00 95.56 105 ARG A C 1
ATOM 827 O O . ARG A 1 105 ? 1.267 3.940 -3.805 1.00 95.56 105 ARG A O 1
ATOM 834 N N . ARG A 1 106 ? 2.829 3.677 -5.400 1.00 96.31 106 ARG A N 1
ATOM 835 C CA . ARG A 1 106 ? 1.886 3.785 -6.528 1.00 96.31 106 ARG A CA 1
ATOM 836 C C . ARG A 1 106 ? 0.876 2.644 -6.554 1.00 96.31 106 ARG A C 1
ATOM 838 O O . ARG A 1 106 ? -0.305 2.893 -6.775 1.00 96.31 106 ARG A O 1
ATOM 845 N N . ALA A 1 107 ? 1.323 1.415 -6.304 1.00 97.19 107 ALA A N 1
ATOM 846 C CA . ALA A 1 107 ? 0.437 0.258 -6.262 1.00 97.19 107 ALA A CA 1
ATOM 847 C C . ALA A 1 107 ? -0.602 0.371 -5.133 1.00 97.19 107 ALA A C 1
ATOM 849 O O . ALA A 1 107 ? -1.791 0.142 -5.353 1.00 97.19 107 ALA A O 1
ATOM 850 N N . LEU A 1 108 ? -0.181 0.812 -3.945 1.00 97.06 108 LEU A N 1
ATOM 851 C CA . LEU A 1 108 ? -1.092 1.075 -2.830 1.00 97.06 108 LEU A CA 1
ATOM 852 C C . LEU A 1 108 ? -2.036 2.250 -3.132 1.00 97.06 108 LEU A C 1
ATOM 854 O O . LEU A 1 108 ? -3.228 2.157 -2.855 1.00 97.06 108 LEU A O 1
ATOM 858 N N . SER A 1 109 ? -1.557 3.318 -3.780 1.00 96.81 109 SER A N 1
ATOM 859 C CA . SER A 1 109 ? -2.419 4.409 -4.261 1.00 96.81 109 SER A CA 1
ATOM 860 C C . SER A 1 109 ? -3.466 3.927 -5.272 1.00 96.81 109 SER A C 1
ATOM 862 O O . SER A 1 109 ? -4.604 4.392 -5.231 1.00 96.81 109 SER A O 1
ATOM 864 N N . ALA A 1 110 ? -3.132 2.964 -6.141 1.00 96.62 110 ALA A N 1
ATOM 865 C CA . ALA A 1 110 ? -4.111 2.333 -7.028 1.00 96.62 110 ALA A CA 1
ATOM 866 C C . ALA A 1 110 ? -5.224 1.636 -6.230 1.00 96.62 110 ALA A C 1
ATOM 868 O O . ALA A 1 110 ? -6.391 1.741 -6.598 1.00 96.62 110 ALA A O 1
ATOM 869 N N . CYS A 1 111 ? -4.881 0.992 -5.109 1.00 96.88 111 CYS A N 1
ATOM 870 C CA . CYS A 1 111 ? -5.851 0.383 -4.196 1.00 96.88 111 CYS A CA 1
ATOM 871 C C . CYS A 1 111 ? -6.738 1.427 -3.500 1.00 96.88 111 CYS A C 1
ATOM 873 O O . CYS A 1 111 ? -7.925 1.185 -3.315 1.00 96.88 111 CYS A O 1
ATOM 875 N N . ILE A 1 112 ? -6.205 2.611 -3.172 1.00 96.00 112 ILE A N 1
ATOM 876 C CA . ILE A 1 112 ? -7.009 3.727 -2.637 1.00 96.00 112 ILE A CA 1
ATOM 877 C C . ILE A 1 112 ? -8.021 4.221 -3.674 1.00 96.00 112 ILE A C 1
ATOM 879 O O . ILE A 1 112 ? -9.177 4.482 -3.338 1.00 96.00 112 ILE A O 1
ATOM 883 N N . ASN A 1 113 ? -7.581 4.381 -4.922 1.00 94.94 113 ASN A N 1
ATOM 884 C CA . ASN A 1 113 ? -8.437 4.869 -6.001 1.00 94.94 113 ASN A CA 1
ATOM 885 C C . ASN A 1 113 ? -9.504 3.834 -6.399 1.00 94.94 113 ASN A C 1
ATOM 887 O O . ASN A 1 113 ? -10.565 4.218 -6.880 1.00 94.94 113 ASN A O 1
ATOM 891 N N . ASP A 1 114 ? -9.260 2.548 -6.130 1.00 94.88 114 ASP A N 1
ATOM 892 C CA . ASP A 1 114 ? -10.199 1.436 -6.330 1.00 94.88 114 ASP A CA 1
ATOM 893 C C . ASP A 1 114 ? -11.073 1.143 -5.090 1.00 94.88 114 ASP A C 1
ATOM 895 O O . ASP A 1 114 ? -11.434 0.000 -4.816 1.00 94.88 114 ASP A O 1
ATOM 899 N N . ASN A 1 115 ? -11.421 2.160 -4.295 1.00 91.88 115 ASN A N 1
ATOM 900 C CA . ASN A 1 115 ? -12.131 1.983 -3.014 1.00 91.88 115 ASN A CA 1
ATOM 901 C C . ASN A 1 115 ? -13.546 1.370 -3.118 1.00 91.88 115 ASN A C 1
ATOM 903 O O . ASN A 1 115 ? -14.141 1.014 -2.094 1.00 91.88 115 ASN A O 1
ATOM 907 N N . MET A 1 116 ? -14.102 1.271 -4.329 1.00 91.62 116 MET A N 1
ATOM 908 C CA . MET A 1 116 ? -15.386 0.621 -4.606 1.00 91.62 116 MET A CA 1
ATOM 909 C C . MET A 1 116 ? -15.249 -0.897 -4.758 1.00 91.62 116 MET A C 1
ATOM 911 O O . MET A 1 116 ? -16.233 -1.623 -4.605 1.00 91.62 116 MET A O 1
ATOM 915 N N . ASN A 1 117 ? -14.044 -1.392 -5.038 1.00 93.06 117 ASN A N 1
ATOM 916 C CA . ASN A 1 117 ? -13.773 -2.811 -5.179 1.00 93.06 117 ASN A CA 1
ATOM 917 C C . ASN A 1 117 ? -13.653 -3.479 -3.803 1.00 93.06 117 ASN A C 1
ATOM 919 O O . ASN A 1 117 ? -12.876 -3.059 -2.947 1.00 93.06 117 ASN A O 1
ATOM 923 N N . LYS A 1 118 ? -14.394 -4.575 -3.610 1.00 91.69 118 LYS A N 1
ATOM 924 C CA . LYS A 1 118 ? -14.368 -5.382 -2.377 1.00 91.69 118 LYS A CA 1
ATOM 925 C C . LYS A 1 118 ? -12.974 -5.946 -2.083 1.00 91.69 118 LYS A C 1
ATOM 927 O O . LYS A 1 118 ? -12.590 -6.064 -0.929 1.00 91.69 118 LYS A O 1
ATOM 932 N N . ASN A 1 119 ? -12.201 -6.226 -3.131 1.00 94.81 119 ASN A N 1
ATOM 933 C CA . ASN A 1 119 ? -10.880 -6.839 -3.024 1.00 94.81 119 ASN A CA 1
ATOM 934 C C . ASN A 1 119 ? -9.742 -5.809 -2.923 1.00 94.81 119 ASN A C 1
ATOM 936 O O . ASN A 1 119 ? -8.579 -6.201 -2.928 1.00 94.81 119 ASN A O 1
ATOM 940 N N . ALA A 1 120 ? -10.031 -4.502 -2.857 1.00 95.00 120 ALA A N 1
ATOM 941 C CA . ALA A 1 120 ? -8.992 -3.469 -2.827 1.00 95.00 120 ALA A CA 1
ATOM 942 C C . ALA A 1 120 ? -8.063 -3.602 -1.609 1.00 95.00 120 ALA A C 1
ATOM 944 O O . ALA A 1 120 ? -6.848 -3.454 -1.739 1.00 95.00 120 ALA A O 1
ATOM 945 N N . PHE A 1 121 ? -8.626 -3.936 -0.443 1.00 96.00 121 PHE A N 1
ATOM 946 C CA . PHE A 1 121 ? -7.847 -4.172 0.770 1.00 96.00 121 PHE A CA 1
ATOM 947 C C . PHE A 1 121 ? -6.979 -5.434 0.659 1.00 96.00 121 PHE A C 1
ATOM 949 O O . PHE A 1 121 ? -5.797 -5.399 0.989 1.00 96.00 121 PHE A O 1
ATOM 956 N N . GLU A 1 122 ? -7.515 -6.512 0.087 1.00 96.12 122 GLU A N 1
ATOM 957 C CA . GLU A 1 122 ? -6.758 -7.750 -0.122 1.00 96.12 122 GLU A CA 1
ATOM 958 C C . GLU A 1 122 ? -5.636 -7.587 -1.161 1.00 96.12 122 GLU A C 1
ATOM 960 O O . GLU A 1 122 ? -4.525 -8.084 -0.996 1.00 96.12 122 GLU A O 1
ATOM 965 N N . ASN A 1 123 ? -5.860 -6.791 -2.205 1.00 96.75 123 ASN A N 1
ATOM 966 C CA . ASN A 1 123 ? -4.797 -6.437 -3.144 1.00 96.75 123 ASN A CA 1
ATOM 967 C C . ASN A 1 123 ? -3.691 -5.613 -2.458 1.00 96.75 123 ASN A C 1
ATOM 969 O O . ASN A 1 123 ? -2.509 -5.805 -2.745 1.00 96.75 123 ASN A O 1
ATOM 973 N N . ALA A 1 124 ? -4.046 -4.728 -1.520 1.00 96.94 124 ALA A N 1
ATOM 974 C CA . ALA A 1 124 ? -3.067 -3.980 -0.735 1.00 96.94 124 ALA A CA 1
ATOM 975 C C . ALA A 1 124 ? -2.275 -4.876 0.233 1.00 96.94 124 ALA A C 1
ATOM 977 O O . ALA A 1 124 ? -1.078 -4.641 0.413 1.00 96.94 124 ALA A O 1
ATOM 978 N N . ASN A 1 125 ? -2.900 -5.921 0.793 1.00 96.88 125 ASN A N 1
ATOM 979 C CA . ASN A 1 125 ? -2.230 -6.955 1.589 1.00 96.88 125 ASN A CA 1
ATOM 980 C C . ASN A 1 125 ? -1.086 -7.600 0.804 1.00 96.88 125 ASN A C 1
ATOM 982 O O . ASN A 1 125 ? 0.043 -7.638 1.290 1.00 96.88 125 ASN A O 1
ATOM 986 N N . VAL A 1 126 ? -1.363 -8.016 -0.432 1.00 97.00 126 VAL A N 1
ATOM 987 C CA . VAL A 1 126 ? -0.370 -8.620 -1.331 1.00 97.00 126 VAL A CA 1
ATOM 988 C C . VAL A 1 126 ? 0.804 -7.676 -1.609 1.00 97.00 126 VAL A C 1
ATOM 990 O O . VAL A 1 126 ? 1.964 -8.092 -1.591 1.00 97.00 126 VAL A O 1
ATOM 993 N N . VAL A 1 127 ? 0.521 -6.393 -1.858 1.00 96.94 127 VAL A N 1
ATOM 994 C CA . VAL A 1 127 ? 1.565 -5.388 -2.117 1.00 96.94 127 VAL A CA 1
ATOM 995 C C . VAL A 1 127 ? 2.440 -5.172 -0.881 1.00 96.94 127 VAL A C 1
ATOM 997 O O . VAL A 1 127 ? 3.665 -5.098 -1.009 1.00 96.94 127 VAL A O 1
ATOM 1000 N N . LEU A 1 128 ? 1.830 -5.098 0.306 1.00 96.38 128 LEU A N 1
ATOM 1001 C CA . LEU A 1 128 ? 2.556 -4.961 1.566 1.00 96.38 128 LEU A CA 1
ATOM 1002 C C . LEU A 1 128 ? 3.449 -6.180 1.829 1.00 96.38 128 LEU A C 1
ATOM 1004 O O . LEU A 1 128 ? 4.618 -5.998 2.158 1.00 96.38 128 LEU A O 1
ATOM 1008 N N . ASP A 1 129 ? 2.943 -7.395 1.617 1.00 95.81 129 ASP A N 1
ATOM 1009 C CA . ASP A 1 129 ? 3.702 -8.634 1.836 1.00 95.81 129 ASP A CA 1
ATOM 1010 C C . ASP A 1 129 ? 4.919 -8.740 0.913 1.00 95.81 129 ASP A C 1
ATOM 1012 O O . ASP A 1 129 ? 6.004 -9.139 1.345 1.00 95.81 129 ASP A O 1
ATOM 1016 N N . LYS A 1 130 ? 4.782 -8.334 -0.356 1.00 94.62 130 LYS A N 1
ATOM 1017 C CA . LYS A 1 130 ? 5.925 -8.287 -1.279 1.00 94.62 130 LYS A CA 1
ATOM 1018 C C . LYS A 1 130 ? 6.951 -7.244 -0.833 1.00 94.62 130 LYS A C 1
ATOM 1020 O O . LYS A 1 130 ? 8.145 -7.534 -0.856 1.00 94.62 130 LYS A O 1
ATOM 1025 N N . MET A 1 131 ? 6.503 -6.069 -0.386 1.00 94.00 131 MET A N 1
ATOM 1026 C CA . MET A 1 131 ? 7.388 -5.007 0.102 1.00 94.00 131 MET A CA 1
ATOM 1027 C C . MET A 1 131 ? 8.172 -5.426 1.352 1.00 94.00 131 MET A C 1
ATOM 1029 O O . MET A 1 131 ? 9.378 -5.194 1.429 1.00 94.00 131 MET A O 1
ATOM 1033 N N . THR A 1 132 ? 7.514 -6.054 2.326 1.00 92.25 132 THR A N 1
ATOM 1034 C CA . THR A 1 132 ? 8.162 -6.513 3.564 1.00 92.25 132 THR A CA 1
ATOM 1035 C C . THR A 1 132 ? 9.111 -7.676 3.294 1.00 92.25 132 THR A C 1
ATOM 1037 O O . THR A 1 132 ? 10.224 -7.685 3.819 1.00 92.25 132 THR A O 1
ATOM 1040 N N . SER A 1 133 ? 8.725 -8.601 2.411 1.00 91.25 133 SER A N 1
ATOM 1041 C CA . SER A 1 133 ? 9.583 -9.705 1.966 1.00 91.25 133 SER A CA 1
ATOM 1042 C C . SER A 1 133 ? 10.824 -9.201 1.228 1.00 91.25 133 SER A C 1
ATOM 1044 O O . SER A 1 133 ? 11.926 -9.677 1.488 1.00 91.25 133 SER A O 1
ATOM 1046 N N . HIS A 1 134 ? 10.672 -8.199 0.354 1.00 89.62 134 HIS A N 1
ATOM 1047 C CA . HIS A 1 134 ? 11.788 -7.560 -0.353 1.00 89.62 134 HIS A CA 1
ATOM 1048 C C . HIS A 1 134 ? 12.745 -6.855 0.616 1.00 89.62 134 HIS A C 1
ATOM 1050 O O . HIS A 1 134 ? 13.958 -7.062 0.548 1.00 89.62 134 HIS A O 1
ATOM 1056 N N . ALA A 1 135 ? 12.212 -6.101 1.583 1.00 87.44 135 ALA A N 1
ATOM 1057 C CA . ALA A 1 135 ? 13.022 -5.459 2.617 1.00 87.44 135 ALA A CA 1
ATOM 1058 C C . ALA A 1 135 ? 13.795 -6.490 3.463 1.00 87.44 135 ALA A C 1
ATOM 1060 O O . ALA A 1 135 ? 15.003 -6.332 3.667 1.00 87.44 135 ALA A O 1
ATOM 1061 N N . ALA A 1 136 ? 13.139 -7.577 3.886 1.00 86.00 136 ALA A N 1
ATOM 1062 C CA . ALA A 1 136 ? 13.761 -8.657 4.651 1.00 86.00 136 ALA A CA 1
ATOM 1063 C C . ALA A 1 136 ? 14.853 -9.392 3.850 1.00 86.00 136 ALA A C 1
ATOM 1065 O O . ALA A 1 136 ? 15.954 -9.612 4.362 1.00 86.00 136 ALA A O 1
ATOM 1066 N N . ALA A 1 137 ? 14.588 -9.708 2.578 1.00 86.00 137 ALA A N 1
ATOM 1067 C CA . ALA A 1 137 ? 15.545 -10.360 1.683 1.00 86.00 137 ALA A CA 1
ATOM 1068 C C . ALA A 1 137 ? 16.794 -9.500 1.437 1.00 86.00 137 ALA A C 1
ATOM 1070 O O . ALA A 1 137 ? 17.902 -10.025 1.325 1.00 86.00 137 ALA A O 1
ATOM 1071 N N . SER A 1 138 ? 16.640 -8.172 1.432 1.00 78.56 138 SER A N 1
ATOM 1072 C CA . SER A 1 138 ? 17.747 -7.235 1.231 1.00 78.56 138 SER A CA 1
ATOM 1073 C C . SER A 1 138 ? 18.719 -7.124 2.420 1.00 78.56 138 SER A C 1
ATOM 1075 O O . SER A 1 138 ? 19.670 -6.348 2.344 1.00 78.56 138 SER A O 1
ATOM 1077 N N . LYS A 1 139 ? 18.502 -7.864 3.525 1.00 70.31 139 LYS A N 1
ATOM 1078 C CA . LYS A 1 139 ? 19.345 -7.871 4.744 1.00 70.31 139 LYS A CA 1
ATOM 1079 C C . LYS A 1 139 ? 19.714 -6.465 5.249 1.00 70.31 139 LYS A C 1
ATOM 1081 O O . LYS A 1 139 ? 20.831 -6.223 5.699 1.00 70.31 139 LYS A O 1
ATOM 1086 N N . GLY A 1 140 ? 18.773 -5.524 5.161 1.00 65.88 140 GLY A N 1
ATOM 1087 C CA . GLY A 1 140 ? 18.957 -4.141 5.614 1.00 65.88 140 GLY A CA 1
ATOM 1088 C C . GLY A 1 140 ? 19.624 -3.197 4.604 1.00 65.88 140 GLY A C 1
ATOM 1089 O O . GLY A 1 140 ? 19.868 -2.039 4.947 1.00 65.88 140 GLY A O 1
ATOM 1090 N N . ALA A 1 141 ? 19.892 -3.645 3.371 1.00 66.50 141 ALA A N 1
ATOM 1091 C CA . ALA A 1 141 ? 20.360 -2.774 2.292 1.00 66.50 141 ALA A CA 1
ATOM 1092 C C . ALA A 1 141 ? 19.258 -1.815 1.811 1.00 66.50 141 ALA A C 1
ATOM 1094 O O . ALA A 1 141 ? 19.534 -0.641 1.564 1.00 66.50 141 ALA A O 1
ATOM 1095 N N . THR A 1 142 ? 18.009 -2.289 1.732 1.00 71.56 142 THR A N 1
ATOM 1096 C CA . THR A 1 142 ? 16.855 -1.457 1.366 1.00 71.56 142 THR A CA 1
ATOM 1097 C C . THR A 1 142 ? 16.018 -1.170 2.613 1.00 71.56 142 THR A C 1
ATOM 1099 O O . THR A 1 142 ? 15.401 -2.092 3.151 1.00 71.56 142 THR A O 1
ATOM 1102 N N . PRO A 1 143 ? 15.984 0.080 3.111 1.00 75.38 143 PRO A N 1
ATOM 1103 C CA . PRO A 1 143 ? 15.116 0.430 4.226 1.00 75.38 143 PRO A CA 1
ATOM 1104 C C . PRO A 1 143 ? 13.647 0.348 3.799 1.00 75.38 143 PRO A C 1
ATOM 1106 O O . PRO A 1 143 ? 13.295 0.662 2.660 1.00 75.38 143 PRO A O 1
ATOM 1109 N N . LEU A 1 144 ? 12.786 -0.051 4.732 1.00 86.19 144 LEU A N 1
ATOM 1110 C CA . LEU A 1 144 ? 11.347 -0.107 4.509 1.00 86.19 144 LEU A CA 1
ATOM 1111 C C . LEU A 1 144 ? 10.773 1.309 4.316 1.00 86.19 144 LEU A C 1
ATOM 1113 O O . LEU A 1 144 ? 11.073 2.217 5.090 1.00 86.19 144 LEU A O 1
ATOM 1117 N N . ASP A 1 145 ? 9.931 1.500 3.298 1.00 89.75 145 ASP A N 1
ATOM 1118 C CA . ASP A 1 145 ? 9.324 2.803 2.996 1.00 89.75 145 ASP A CA 1
ATOM 1119 C C . ASP A 1 145 ? 8.160 3.106 3.952 1.00 89.75 145 ASP A C 1
ATOM 1121 O O . ASP A 1 145 ? 7.042 2.612 3.776 1.00 89.75 145 ASP A O 1
ATOM 1125 N N . VAL A 1 146 ? 8.408 3.954 4.954 1.00 91.62 146 VAL A N 1
ATOM 1126 C CA . VAL A 1 146 ? 7.400 4.387 5.942 1.00 91.62 146 VAL A CA 1
ATOM 1127 C C . VAL A 1 146 ? 6.203 5.049 5.258 1.00 91.62 146 VAL A C 1
ATOM 1129 O O . VAL A 1 146 ? 5.049 4.818 5.633 1.00 91.62 146 VAL A O 1
ATOM 1132 N N . ARG A 1 147 ? 6.434 5.804 4.180 1.00 92.88 147 ARG A N 1
ATOM 1133 C CA . ARG A 1 147 ? 5.353 6.450 3.436 1.00 92.88 147 ARG A CA 1
ATOM 1134 C C . ARG A 1 147 ? 4.469 5.436 2.714 1.00 92.88 147 ARG A C 1
ATOM 1136 O O . ARG A 1 147 ? 3.278 5.690 2.565 1.00 92.88 147 ARG A O 1
ATOM 1143 N N . ALA A 1 148 ? 4.996 4.285 2.300 1.00 94.38 148 ALA A N 1
ATOM 1144 C CA . ALA A 1 148 ? 4.164 3.201 1.779 1.00 94.38 148 ALA A CA 1
ATOM 1145 C C . ALA A 1 148 ? 3.255 2.609 2.870 1.00 94.38 148 ALA A C 1
ATOM 1147 O O . ALA A 1 148 ? 2.074 2.385 2.609 1.00 94.38 148 ALA A O 1
ATOM 1148 N N . LEU A 1 149 ? 3.749 2.456 4.105 1.00 95.38 149 LEU A N 1
ATOM 1149 C CA . LEU A 1 149 ? 2.938 1.989 5.241 1.00 95.38 149 LEU A CA 1
ATOM 1150 C C . LEU A 1 149 ? 1.759 2.930 5.540 1.00 95.38 149 LEU A C 1
ATOM 1152 O O . LEU A 1 149 ? 0.637 2.468 5.758 1.00 95.38 149 LEU A O 1
ATOM 1156 N N . HIS A 1 150 ? 1.978 4.248 5.460 1.00 95.38 150 HIS A N 1
ATOM 1157 C CA . HIS A 1 150 ? 0.902 5.248 5.542 1.00 95.38 150 HIS A CA 1
ATOM 1158 C C . HIS A 1 150 ? -0.174 5.042 4.477 1.00 95.38 150 HIS A C 1
ATOM 1160 O O . HIS A 1 150 ? -1.370 5.087 4.775 1.00 95.38 150 HIS A O 1
ATOM 1166 N N . VAL A 1 151 ? 0.244 4.839 3.225 1.00 95.81 151 VAL A N 1
ATOM 1167 C CA . VAL A 1 151 ? -0.684 4.637 2.104 1.00 95.81 151 VAL A CA 1
ATOM 1168 C C . VAL A 1 151 ? -1.460 3.332 2.299 1.00 95.81 151 VAL A C 1
ATOM 1170 O O . VAL A 1 151 ? -2.671 3.330 2.102 1.00 95.81 151 VAL A O 1
ATOM 1173 N N . TYR A 1 152 ? -0.815 2.261 2.770 1.00 97.38 152 TYR A N 1
ATOM 1174 C CA . TYR A 1 152 ? -1.489 1.001 3.091 1.00 97.38 152 TYR A CA 1
ATOM 1175 C C . TYR A 1 152 ? -2.563 1.175 4.179 1.00 97.38 152 TYR A C 1
ATOM 1177 O O . TYR A 1 152 ? -3.709 0.777 3.968 1.00 97.38 152 TYR A O 1
ATOM 1185 N N . LEU A 1 153 ? -2.248 1.838 5.303 1.00 96.25 153 LEU A N 1
ATOM 1186 C CA . LEU A 1 153 ? -3.243 2.096 6.355 1.00 96.25 153 LEU A CA 1
ATOM 1187 C C . LEU A 1 153 ? -4.441 2.880 5.802 1.00 96.25 153 LEU A C 1
ATOM 1189 O O . LEU A 1 153 ? -5.599 2.575 6.094 1.00 96.25 153 LEU A O 1
ATOM 1193 N N . LYS A 1 154 ? -4.162 3.861 4.938 1.00 95.44 154 LYS A N 1
ATOM 1194 C CA . LYS A 1 154 ? -5.190 4.656 4.267 1.00 95.44 154 LYS A CA 1
ATOM 1195 C C . LYS A 1 154 ? -6.095 3.803 3.366 1.00 95.44 154 LYS A C 1
ATOM 1197 O O . LYS A 1 154 ? -7.294 4.073 3.336 1.00 95.44 154 LYS A O 1
ATOM 1202 N N . VAL A 1 155 ? -5.584 2.761 2.697 1.00 95.00 155 VAL A N 1
ATOM 1203 C CA . VAL A 1 155 ? -6.426 1.802 1.947 1.00 95.00 155 VAL A CA 1
ATOM 1204 C C . VAL A 1 155 ? -7.433 1.131 2.880 1.00 95.00 155 VAL A C 1
ATOM 1206 O O . VAL A 1 155 ? -8.624 1.123 2.565 1.00 95.00 155 VAL A O 1
ATOM 1209 N N . GLY A 1 156 ? -6.985 0.629 4.037 1.00 92.88 156 GLY A N 1
ATOM 1210 C CA . GLY A 1 156 ? -7.859 -0.017 5.026 1.00 92.88 156 GLY A CA 1
ATOM 1211 C C . GLY A 1 156 ? -8.948 0.914 5.568 1.00 92.88 156 GLY A C 1
ATOM 1212 O O . GLY A 1 156 ? -10.082 0.490 5.775 1.00 92.88 156 GLY A O 1
ATOM 1213 N N . MET A 1 157 ? -8.649 2.207 5.714 1.00 91.56 157 MET A N 1
ATOM 1214 C CA . MET A 1 157 ? -9.630 3.210 6.150 1.00 91.56 157 MET A CA 1
ATOM 1215 C C . MET A 1 157 ? -10.596 3.646 5.035 1.00 91.56 157 MET A C 1
ATOM 1217 O O . MET A 1 157 ? -11.749 3.984 5.303 1.00 91.56 157 MET A O 1
ATOM 1221 N N . MET A 1 158 ? -10.153 3.682 3.775 1.00 91.75 158 MET A N 1
ATOM 1222 C CA . MET A 1 158 ? -10.953 4.203 2.656 1.00 91.75 158 MET A CA 1
ATOM 1223 C C . MET A 1 158 ? -11.780 3.134 1.933 1.00 91.75 158 MET A C 1
ATOM 1225 O O . MET A 1 158 ? -12.822 3.461 1.364 1.00 91.75 158 MET A O 1
ATOM 1229 N N . SER A 1 159 ? -11.369 1.868 1.989 1.00 90.50 159 SER A N 1
ATOM 1230 C CA . SER A 1 159 ? -12.031 0.749 1.301 1.00 90.50 159 SER A CA 1
ATOM 1231 C C . SER A 1 159 ? -13.232 0.225 2.094 1.00 90.50 159 SER A C 1
ATOM 1233 O O . SER A 1 159 ? -13.263 -0.926 2.512 1.00 90.50 159 SER A O 1
ATOM 1235 N N . HIS A 1 160 ? -14.223 1.083 2.340 1.00 90.19 160 HIS A N 1
ATOM 1236 C CA . HIS A 1 160 ? -15.426 0.761 3.122 1.00 90.19 160 HIS A CA 1
ATOM 1237 C C . HIS A 1 160 ? -16.729 0.943 2.320 1.00 90.19 160 HIS A C 1
ATOM 1239 O O . HIS A 1 160 ? -17.822 1.010 2.885 1.00 90.19 160 HIS A O 1
ATOM 1245 N N . PHE A 1 161 ? -16.645 1.052 0.986 1.00 90.56 161 PHE A N 1
ATOM 1246 C CA . PHE A 1 161 ? -17.823 1.213 0.123 1.00 90.56 161 PHE A CA 1
ATOM 1247 C C . PHE A 1 161 ? -18.814 0.052 0.269 1.00 90.56 161 PHE A C 1
ATOM 1249 O O . PHE A 1 161 ? -20.006 0.280 0.457 1.00 90.56 161 PHE A O 1
ATOM 1256 N N . HIS A 1 162 ? -18.318 -1.183 0.252 1.00 90.62 162 HIS A N 1
ATOM 1257 C CA . HIS A 1 162 ? -19.153 -2.374 0.365 1.00 90.62 162 HIS A CA 1
ATOM 1258 C C . HIS A 1 162 ? -19.810 -2.517 1.749 1.00 90.62 162 HIS A C 1
ATOM 1260 O O . HIS A 1 162 ? -20.968 -2.918 1.818 1.00 90.62 162 HIS A O 1
ATOM 1266 N N . PHE A 1 163 ? -19.148 -2.089 2.831 1.00 91.12 163 PHE A N 1
ATOM 1267 C CA . PHE A 1 163 ? -19.772 -1.997 4.157 1.00 91.12 163 PHE A CA 1
ATOM 1268 C C . PHE A 1 163 ? -20.899 -0.957 4.183 1.00 91.12 163 PHE A C 1
ATOM 1270 O O . PHE A 1 163 ? -21.973 -1.215 4.718 1.00 91.12 163 PHE A O 1
ATOM 1277 N N . ARG A 1 164 ? -20.714 0.201 3.530 1.00 89.38 164 ARG A N 1
ATOM 1278 C CA . ARG A 1 164 ? -21.795 1.197 3.389 1.00 89.38 164 ARG A CA 1
ATOM 1279 C C . ARG A 1 164 ? -22.982 0.651 2.604 1.00 89.38 164 ARG A C 1
ATOM 1281 O O . ARG A 1 164 ? -24.117 0.987 2.924 1.00 89.38 164 ARG A O 1
ATOM 1288 N N . GLN A 1 165 ? -22.733 -0.164 1.583 1.00 91.50 165 GLN A N 1
ATOM 1289 C CA . GLN A 1 165 ? -23.799 -0.820 0.834 1.00 91.50 165 GLN A CA 1
ATOM 1290 C C . GLN A 1 165 ? -24.540 -1.850 1.700 1.00 91.50 165 GLN A C 1
ATOM 1292 O O . GLN A 1 165 ? -25.762 -1.794 1.781 1.00 91.50 165 GLN A O 1
ATOM 1297 N N . MET A 1 166 ? -23.812 -2.700 2.427 1.00 89.62 166 MET A N 1
ATOM 1298 C CA . MET A 1 166 ? -24.382 -3.678 3.362 1.00 89.62 166 MET A CA 1
ATOM 1299 C C . MET A 1 166 ? -25.248 -3.010 4.448 1.00 89.62 166 MET A C 1
ATOM 1301 O O . MET A 1 166 ? -26.340 -3.482 4.757 1.00 89.62 166 MET A O 1
ATOM 1305 N N . ALA A 1 167 ? -24.815 -1.859 4.971 1.00 91.12 167 ALA A N 1
ATOM 1306 C CA . ALA A 1 167 ? -25.604 -1.077 5.921 1.00 91.12 167 ALA A CA 1
ATOM 1307 C C . ALA A 1 167 ? -26.918 -0.549 5.312 1.00 91.12 167 ALA A C 1
ATOM 1309 O O . ALA A 1 167 ? -27.950 -0.567 5.980 1.00 91.12 167 ALA A O 1
ATOM 1310 N N . LYS A 1 168 ? -26.906 -0.118 4.040 1.00 92.19 168 LYS A N 1
ATOM 1311 C CA . LYS A 1 168 ? -28.121 0.309 3.315 1.00 92.19 168 LYS A CA 1
ATOM 1312 C C . LYS A 1 168 ? -29.091 -0.842 3.053 1.00 92.19 168 LYS A C 1
ATOM 1314 O O . LYS A 1 168 ? -30.291 -0.615 3.000 1.00 92.19 168 LYS A O 1
ATOM 1319 N N . GLU A 1 169 ? -28.575 -2.057 2.916 1.00 93.25 169 GLU A N 1
ATOM 1320 C CA . GLU A 1 169 ? -29.358 -3.290 2.769 1.00 93.25 169 GLU A CA 1
ATOM 1321 C C . GLU A 1 169 ? -29.954 -3.779 4.110 1.00 93.25 169 GLU A C 1
ATOM 1323 O O . GLU A 1 169 ? -30.540 -4.855 4.170 1.00 93.25 169 GLU A O 1
ATOM 1328 N N . GLY A 1 170 ? -29.824 -2.996 5.192 1.00 90.56 170 GLY A N 1
ATOM 1329 C CA . GLY A 1 170 ? -30.415 -3.274 6.507 1.00 90.56 170 GLY A CA 1
ATOM 1330 C C . GLY A 1 170 ? -29.497 -4.026 7.476 1.00 90.56 170 GLY A C 1
ATOM 1331 O O . GLY A 1 170 ? -29.871 -4.248 8.625 1.00 90.56 170 GLY A O 1
ATOM 1332 N N . LYS A 1 171 ? -28.275 -4.378 7.061 1.00 92.62 171 LYS A N 1
ATOM 1333 C CA . LYS A 1 171 ? -27.304 -5.148 7.857 1.00 92.62 171 LYS A CA 1
ATOM 1334 C C . LYS A 1 171 ? -26.264 -4.240 8.521 1.00 92.62 171 LYS A C 1
ATOM 1336 O O . LYS A 1 171 ? -25.061 -4.369 8.298 1.00 92.62 171 LYS A O 1
ATOM 1341 N N . LEU A 1 172 ? -26.730 -3.271 9.309 1.00 89.44 172 LEU A N 1
ATOM 1342 C CA . LEU A 1 172 ? -25.871 -2.224 9.881 1.00 89.44 172 LEU A CA 1
ATOM 1343 C C . LEU A 1 172 ? -24.795 -2.776 10.829 1.00 89.44 172 LEU A C 1
ATOM 1345 O O . LEU A 1 172 ? -23.629 -2.406 10.704 1.00 89.44 172 LEU A O 1
ATOM 1349 N N . GLU A 1 173 ? -25.170 -3.653 11.759 1.00 87.88 173 GLU A N 1
ATOM 1350 C CA . GLU A 1 173 ? -24.237 -4.177 12.767 1.00 87.88 173 GLU A CA 1
ATOM 1351 C C . GLU A 1 173 ? -23.193 -5.118 12.154 1.00 87.88 173 GLU A C 1
ATOM 1353 O O . GLU A 1 173 ? -22.006 -5.017 12.461 1.00 87.88 173 GLU A O 1
ATOM 1358 N N . GLU A 1 174 ? -23.594 -5.952 11.191 1.00 89.00 174 GLU A N 1
ATOM 1359 C CA . GLU A 1 174 ? -22.666 -6.794 10.428 1.00 89.00 174 GLU A CA 1
ATOM 1360 C C . GLU A 1 174 ? -21.658 -5.943 9.637 1.00 89.00 174 GLU A C 1
ATOM 1362 O O . GLU A 1 174 ? -20.460 -6.228 9.651 1.00 89.00 174 GLU A O 1
ATOM 1367 N N . ALA A 1 175 ? -22.117 -4.846 9.022 1.00 89.62 175 ALA A N 1
ATOM 1368 C CA . ALA A 1 175 ? -21.258 -3.923 8.286 1.00 89.62 175 ALA A CA 1
ATOM 1369 C C . ALA A 1 175 ? -20.248 -3.200 9.190 1.00 89.62 175 ALA A C 1
ATOM 1371 O O . ALA A 1 175 ? -19.082 -3.049 8.813 1.00 89.62 175 ALA A O 1
ATOM 1372 N N . LYS A 1 176 ? -20.674 -2.752 10.379 1.00 88.62 176 LYS A N 1
ATOM 1373 C CA . LYS A 1 176 ? -19.777 -2.136 11.370 1.00 88.62 176 LYS A CA 1
ATOM 1374 C C . LYS A 1 176 ? -18.727 -3.130 11.852 1.00 88.62 176 LYS A C 1
ATOM 1376 O O . LYS A 1 176 ? -17.553 -2.765 11.907 1.00 88.62 176 LYS A O 1
ATOM 1381 N N . ARG A 1 177 ? -19.141 -4.367 12.145 1.00 89.56 177 ARG A N 1
ATOM 1382 C CA . ARG A 1 177 ? -18.244 -5.435 12.594 1.00 89.56 177 ARG A CA 1
ATOM 1383 C C . ARG A 1 177 ? -17.197 -5.772 11.538 1.00 89.56 177 ARG A C 1
ATOM 1385 O O . ARG A 1 177 ? -16.005 -5.702 11.811 1.00 89.56 177 ARG A O 1
ATOM 1392 N N . ALA A 1 178 ? -17.628 -6.029 10.306 1.00 91.12 178 ALA A N 1
ATOM 1393 C CA . ALA A 1 178 ? -16.717 -6.359 9.213 1.00 91.12 178 ALA A CA 1
ATOM 1394 C C . ALA A 1 178 ? -15.734 -5.207 8.906 1.00 91.12 178 ALA A C 1
ATOM 1396 O O . ALA A 1 178 ? -14.562 -5.435 8.602 1.00 91.12 178 ALA A O 1
ATOM 1397 N N . TYR A 1 179 ? -16.169 -3.950 9.055 1.00 91.50 179 TYR A N 1
ATOM 1398 C CA . TYR A 1 179 ? -15.257 -2.811 8.955 1.00 91.50 179 TYR A CA 1
ATOM 1399 C C . TYR A 1 179 ? -14.264 -2.737 10.127 1.00 91.50 179 TYR A C 1
ATOM 1401 O O . TYR A 1 179 ? -13.098 -2.395 9.921 1.00 91.50 179 TYR A O 1
ATOM 1409 N N . GLY A 1 180 ? -14.700 -3.068 11.346 1.00 90.94 180 GLY A N 1
ATOM 1410 C CA . GLY A 1 180 ? -13.825 -3.206 12.511 1.00 90.94 180 GLY A CA 1
ATOM 1411 C C . GLY A 1 180 ? -12.744 -4.262 12.307 1.00 90.94 180 GLY A C 1
ATOM 1412 O O . GLY A 1 180 ? -11.567 -3.974 12.516 1.00 90.94 180 GLY A O 1
ATOM 1413 N N . GLU A 1 181 ? -13.130 -5.435 11.807 1.00 92.50 181 GLU A N 1
ATOM 1414 C CA . GLU A 1 181 ? -12.221 -6.528 11.444 1.00 92.50 181 GLU A CA 1
ATOM 1415 C C . GLU A 1 181 ? -11.194 -6.084 10.392 1.00 92.50 181 GLU A C 1
ATOM 1417 O O . GLU A 1 181 ? -10.001 -6.339 10.552 1.00 92.50 181 GLU A O 1
ATOM 1422 N N . GLN A 1 182 ? -11.617 -5.339 9.362 1.00 94.00 182 GLN A N 1
ATOM 1423 C CA . GLN A 1 182 ? -10.701 -4.789 8.356 1.00 94.00 182 GLN A CA 1
ATOM 1424 C C . GLN A 1 182 ? -9.664 -3.834 8.972 1.00 94.00 182 GLN A C 1
ATOM 1426 O O . GLN A 1 182 ? -8.475 -3.915 8.651 1.00 94.00 182 GLN A O 1
ATOM 1431 N N . LEU A 1 183 ? -10.085 -2.925 9.858 1.00 93.44 183 LEU A N 1
ATOM 1432 C CA . LEU A 1 183 ? -9.172 -1.994 10.531 1.00 93.44 183 LEU A CA 1
ATOM 1433 C C . LEU A 1 183 ? -8.221 -2.721 11.491 1.00 93.44 183 LEU A C 1
ATOM 1435 O O . LEU A 1 183 ? -7.023 -2.430 11.496 1.00 93.44 183 LEU A O 1
ATOM 1439 N N . ALA A 1 184 ? -8.731 -3.687 12.256 1.00 93.44 184 ALA A N 1
ATOM 1440 C CA . ALA A 1 184 ? -7.933 -4.527 13.142 1.00 93.44 184 ALA A CA 1
ATOM 1441 C C . ALA A 1 184 ? -6.877 -5.317 12.356 1.00 93.44 184 ALA A C 1
ATOM 1443 O O . ALA A 1 184 ? -5.695 -5.290 12.705 1.00 93.44 184 ALA A O 1
ATOM 1444 N N . ALA A 1 185 ? -7.272 -5.943 11.244 1.00 94.62 185 ALA A N 1
ATOM 1445 C CA . ALA A 1 185 ? -6.366 -6.646 10.342 1.00 94.62 185 ALA A CA 1
ATOM 1446 C C . ALA A 1 185 ? -5.291 -5.709 9.772 1.00 94.62 185 ALA A C 1
ATOM 1448 O O . ALA A 1 185 ? -4.110 -6.064 9.756 1.00 94.62 185 ALA A O 1
ATOM 1449 N N . ALA A 1 186 ? -5.666 -4.488 9.370 1.00 95.25 186 ALA A N 1
ATOM 1450 C CA . ALA A 1 186 ? -4.720 -3.496 8.866 1.00 95.25 186 ALA A CA 1
ATOM 1451 C C . ALA A 1 186 ? -3.664 -3.117 9.919 1.00 95.25 186 ALA A C 1
ATOM 1453 O O . ALA A 1 186 ? -2.469 -3.132 9.617 1.00 95.25 186 ALA A O 1
ATOM 1454 N N . VAL A 1 187 ? -4.085 -2.822 11.154 1.00 94.62 187 VAL A N 1
ATOM 1455 C CA . VAL A 1 187 ? -3.178 -2.474 12.264 1.00 94.62 187 VAL A CA 1
ATOM 1456 C C . VAL A 1 187 ? -2.288 -3.658 12.639 1.00 94.62 187 VAL A C 1
ATOM 1458 O O . VAL A 1 187 ? -1.076 -3.494 12.785 1.00 94.62 187 VAL A O 1
ATOM 1461 N N . ASN A 1 188 ? -2.860 -4.859 12.745 1.00 94.62 188 ASN A N 1
ATOM 1462 C CA . ASN A 1 188 ? -2.115 -6.071 13.080 1.00 94.62 188 ASN A CA 1
ATOM 1463 C C . ASN A 1 188 ? -1.030 -6.374 12.047 1.00 94.62 188 ASN A C 1
ATOM 1465 O O . ASN A 1 188 ? 0.110 -6.650 12.423 1.00 94.62 188 ASN A O 1
ATOM 1469 N N . LYS A 1 189 ? -1.356 -6.248 10.758 1.00 95.31 189 LYS A N 1
ATOM 1470 C CA . LYS A 1 189 ? -0.410 -6.486 9.666 1.00 95.31 189 LYS A CA 1
ATOM 1471 C C . LYS A 1 189 ? 0.684 -5.418 9.579 1.00 95.31 189 LYS A C 1
ATOM 1473 O O . LYS A 1 189 ? 1.806 -5.724 9.189 1.00 95.31 189 LYS A O 1
ATOM 1478 N N . LEU A 1 190 ? 0.390 -4.183 9.990 1.00 94.56 190 LEU A N 1
ATOM 1479 C CA . LEU A 1 190 ? 1.369 -3.093 10.059 1.00 94.56 190 LEU A CA 1
ATOM 1480 C C . LEU A 1 190 ? 2.308 -3.165 11.262 1.00 94.56 190 LEU A C 1
ATOM 1482 O O . LEU A 1 190 ? 3.369 -2.549 11.212 1.00 94.56 190 LEU A O 1
ATOM 1486 N N . TRP A 1 191 ? 1.955 -3.900 12.318 1.00 93.56 191 TRP A N 1
ATOM 1487 C CA . TRP A 1 191 ? 2.712 -3.904 13.570 1.00 93.56 191 TRP A CA 1
ATOM 1488 C C . TRP A 1 191 ? 4.187 -4.290 13.394 1.00 93.56 191 TRP A C 1
ATOM 1490 O O . TRP A 1 191 ? 5.082 -3.550 13.803 1.00 93.56 191 TRP A O 1
ATOM 1500 N N . ALA A 1 192 ? 4.458 -5.430 12.754 1.00 92.88 192 ALA A N 1
ATOM 1501 C CA . ALA A 1 192 ? 5.829 -5.886 12.524 1.00 92.88 192 ALA A CA 1
ATOM 1502 C C . ALA A 1 192 ? 6.613 -4.963 11.562 1.00 92.88 192 ALA A C 1
ATOM 1504 O O . ALA A 1 192 ? 7.727 -4.563 11.913 1.00 92.88 192 ALA A O 1
ATOM 1505 N N . PRO A 1 193 ? 6.052 -4.544 10.407 1.00 93.00 193 PRO A N 1
ATOM 1506 C CA . PRO A 1 193 ? 6.672 -3.544 9.533 1.00 93.00 193 PRO A CA 1
ATOM 1507 C C . PRO A 1 193 ? 6.993 -2.216 10.237 1.00 93.00 193 PRO A C 1
ATOM 1509 O O . PRO A 1 193 ? 8.081 -1.671 10.056 1.00 93.00 193 PRO A O 1
ATOM 1512 N N . PHE A 1 194 ? 6.079 -1.714 11.072 1.00 93.31 194 PHE A N 1
ATOM 1513 C CA . PHE A 1 194 ? 6.271 -0.489 11.848 1.00 93.31 194 PHE A CA 1
ATOM 1514 C C . PHE A 1 194 ? 7.430 -0.626 12.838 1.00 93.31 194 PHE A C 1
ATOM 1516 O O . PHE A 1 194 ? 8.333 0.206 12.835 1.00 93.31 194 PHE A O 1
ATOM 1523 N N . THR A 1 195 ? 7.448 -1.694 13.640 1.00 91.62 195 THR A N 1
ATOM 1524 C CA . THR A 1 195 ? 8.518 -1.929 14.621 1.00 91.62 195 THR A CA 1
ATOM 1525 C C . THR A 1 195 ? 9.872 -2.103 13.936 1.00 91.62 195 THR A C 1
ATOM 1527 O O . THR A 1 195 ? 10.864 -1.537 14.388 1.00 91.62 195 THR A O 1
ATOM 1530 N N . SER A 1 196 ? 9.914 -2.795 12.794 1.00 90.75 196 SER A N 1
ATOM 1531 C CA . SER A 1 196 ? 11.133 -2.928 11.991 1.00 90.75 196 SER A CA 1
ATOM 1532 C C . SER A 1 196 ? 11.640 -1.575 11.473 1.00 90.75 196 SER A C 1
ATOM 1534 O O . SER A 1 196 ? 12.831 -1.281 11.590 1.00 90.75 196 SER A O 1
ATOM 1536 N N . ALA A 1 197 ? 10.747 -0.723 10.955 1.00 89.25 197 ALA A N 1
ATOM 1537 C CA . ALA A 1 197 ? 11.105 0.623 10.512 1.00 89.25 197 ALA A CA 1
ATOM 1538 C C . ALA A 1 197 ? 11.560 1.514 11.679 1.00 89.25 197 ALA A C 1
ATOM 1540 O O . ALA A 1 197 ? 12.570 2.208 11.560 1.00 89.25 197 ALA A O 1
ATOM 1541 N N . LYS A 1 198 ? 10.864 1.448 12.820 1.00 89.56 198 LYS A N 1
ATOM 1542 C CA . LYS A 1 198 ? 11.224 2.155 14.054 1.00 89.56 198 LYS A CA 1
ATOM 1543 C C . LYS A 1 198 ? 12.635 1.783 14.503 1.00 89.56 198 LYS A C 1
ATOM 1545 O O . LYS A 1 198 ? 13.478 2.659 14.679 1.00 89.56 198 LYS A O 1
ATOM 1550 N N . ASP A 1 199 ? 12.921 0.491 14.615 1.00 88.19 199 ASP A N 1
ATOM 1551 C CA . ASP A 1 199 ? 14.232 0.005 15.039 1.00 88.19 199 ASP A CA 1
ATOM 1552 C C . ASP A 1 199 ? 15.341 0.418 14.064 1.00 88.19 199 ASP A C 1
ATOM 1554 O O . ASP A 1 199 ? 16.444 0.754 14.495 1.00 88.19 199 ASP A O 1
ATOM 1558 N N . ALA A 1 200 ? 15.059 0.430 12.758 1.00 85.56 200 ALA A N 1
ATOM 1559 C CA . ALA A 1 200 ? 16.017 0.854 11.738 1.00 85.56 200 ALA A CA 1
ATOM 1560 C C . ALA A 1 200 ? 16.351 2.356 11.807 1.00 85.56 200 ALA A C 1
ATOM 1562 O O . ALA A 1 200 ? 17.475 2.742 11.480 1.00 85.56 200 ALA A O 1
ATOM 1563 N N . VAL A 1 201 ? 15.396 3.195 12.222 1.00 84.19 201 VAL A N 1
ATOM 1564 C CA . VAL A 1 201 ? 15.592 4.645 12.387 1.00 84.19 201 VAL A CA 1
ATOM 1565 C C . VAL A 1 201 ? 16.272 4.968 13.721 1.00 84.19 201 VAL A C 1
ATOM 1567 O O . VAL A 1 201 ? 17.144 5.839 13.767 1.00 84.19 201 VAL A O 1
ATOM 1570 N N . LEU A 1 202 ? 15.903 4.266 14.798 1.00 82.00 202 LEU A N 1
ATOM 1571 C CA . LEU A 1 202 ? 16.380 4.566 16.149 1.00 82.00 202 LEU A CA 1
ATOM 1572 C C . LEU A 1 202 ? 17.754 3.964 16.468 1.00 82.00 202 LEU A C 1
ATOM 1574 O O . LEU A 1 202 ? 18.549 4.622 17.146 1.00 82.00 202 LEU A O 1
ATOM 1578 N N . LYS A 1 203 ? 18.080 2.760 15.973 1.00 79.31 203 LYS A N 1
ATOM 1579 C CA . LYS A 1 203 ? 19.375 2.129 16.274 1.00 79.31 203 LYS A CA 1
ATOM 1580 C C . LYS A 1 203 ? 20.528 2.980 15.718 1.00 79.31 203 LYS A C 1
ATOM 1582 O O . LYS A 1 203 ? 20.540 3.291 14.523 1.00 79.31 203 LYS A O 1
ATOM 1587 N N . PRO A 1 204 ? 21.517 3.367 16.544 1.00 58.59 204 PRO A N 1
ATOM 1588 C CA . PRO A 1 204 ? 22.690 4.069 16.051 1.00 58.59 204 PRO A CA 1
ATOM 1589 C C . PRO A 1 204 ? 23.477 3.122 15.139 1.00 58.59 204 PRO A C 1
ATOM 1591 O O . PRO A 1 204 ? 23.947 2.071 15.573 1.00 58.59 204 PRO A O 1
ATOM 1594 N N . LYS A 1 205 ? 23.631 3.476 13.858 1.00 57.50 205 LYS A N 1
ATOM 1595 C CA . LYS A 1 205 ? 24.648 2.835 13.019 1.00 57.50 205 LYS A CA 1
ATOM 1596 C C . LYS A 1 205 ? 25.997 3.243 13.601 1.00 57.50 205 LYS A C 1
ATOM 1598 O O . LYS A 1 205 ? 26.351 4.418 13.514 1.00 57.50 205 LYS A O 1
ATOM 1603 N N . SER A 1 206 ? 26.717 2.305 14.215 1.00 45.88 206 SER A N 1
ATOM 1604 C CA . SER A 1 206 ? 28.103 2.513 14.627 1.00 45.88 206 SER A CA 1
ATOM 1605 C C . SER A 1 206 ? 28.881 3.004 13.407 1.00 45.88 206 SER A C 1
ATOM 1607 O O . SER A 1 206 ? 29.008 2.309 12.397 1.00 45.88 206 SER A O 1
ATOM 1609 N N . GLN A 1 207 ? 29.298 4.268 13.442 1.00 49.44 207 GLN A N 1
ATOM 1610 C CA . GLN A 1 207 ? 30.003 4.875 12.326 1.00 49.44 207 GLN A CA 1
ATOM 1611 C C . GLN A 1 207 ? 31.357 4.192 12.171 1.00 49.44 207 GLN A C 1
ATOM 1613 O O . GLN A 1 207 ? 32.267 4.381 12.974 1.00 49.44 207 GLN A O 1
ATOM 1618 N N . THR A 1 208 ? 31.514 3.433 11.094 1.00 42.25 208 THR A N 1
ATOM 1619 C CA . THR A 1 208 ? 32.826 3.113 10.544 1.00 42.25 208 THR A CA 1
ATOM 1620 C C . THR A 1 208 ? 33.386 4.406 9.939 1.00 42.25 208 THR A C 1
ATOM 1622 O O . THR A 1 208 ? 33.022 4.792 8.834 1.00 42.25 208 THR A O 1
ATOM 1625 N N . GLY A 1 209 ? 34.195 5.132 10.717 1.00 42.47 209 GLY A N 1
ATOM 1626 C CA . GLY A 1 209 ? 35.285 6.004 10.252 1.00 42.47 209 GLY A CA 1
ATOM 1627 C C . GLY A 1 209 ? 35.015 7.041 9.150 1.00 42.47 209 GLY A C 1
ATOM 1628 O O . GLY A 1 209 ? 35.924 7.322 8.375 1.00 42.47 209 GLY A O 1
ATOM 1629 N N . GLY A 1 210 ? 33.816 7.620 9.051 1.00 51.94 210 GLY A N 1
ATOM 1630 C CA . GLY A 1 210 ? 33.490 8.636 8.044 1.00 51.94 210 GLY A CA 1
ATOM 1631 C C . GLY A 1 210 ? 32.867 9.880 8.666 1.00 51.94 210 GLY A C 1
ATOM 1632 O O . GLY A 1 210 ? 31.898 9.776 9.414 1.00 51.94 210 GLY A O 1
ATOM 1633 N N . LYS A 1 211 ? 33.410 11.061 8.341 1.00 44.31 211 LYS A N 1
ATOM 1634 C CA . LYS A 1 211 ? 32.938 12.376 8.812 1.00 44.31 211 LYS A CA 1
ATOM 1635 C C . LYS A 1 211 ? 31.403 12.476 8.662 1.00 44.31 211 LYS A C 1
ATOM 1637 O O . LYS A 1 211 ? 30.915 12.328 7.536 1.00 44.31 211 LYS A O 1
ATOM 1642 N N . PRO A 1 212 ? 30.625 12.711 9.738 1.00 50.06 212 PRO A N 1
ATOM 1643 C CA . PRO A 1 212 ? 29.174 12.801 9.639 1.00 50.06 212 PRO A CA 1
ATOM 1644 C C . PRO A 1 212 ? 28.771 13.927 8.683 1.00 50.06 212 PRO A C 1
ATOM 1646 O O . PRO A 1 212 ? 29.163 15.082 8.833 1.00 50.06 212 PRO A O 1
ATOM 1649 N N . SER A 1 213 ? 27.974 13.575 7.676 1.00 56.88 213 SER A N 1
ATOM 1650 C CA . SER A 1 213 ? 27.319 14.536 6.791 1.00 56.88 213 SER A CA 1
ATOM 1651 C C . SER A 1 213 ? 26.397 15.447 7.606 1.00 56.88 213 SER A C 1
ATOM 1653 O O . SER A 1 213 ? 25.543 14.957 8.344 1.00 56.88 213 SER A O 1
ATOM 1655 N N . SER A 1 214 ? 26.488 16.765 7.407 1.00 57.81 214 SER A N 1
ATOM 1656 C CA . SER A 1 214 ? 25.621 17.770 8.051 1.00 57.81 214 SER A CA 1
ATOM 1657 C C . SER A 1 214 ? 24.119 17.589 7.766 1.00 57.81 214 SER A C 1
ATOM 1659 O O . SER A 1 214 ? 23.281 18.200 8.423 1.00 57.81 214 SER A O 1
ATOM 1661 N N . LYS A 1 215 ? 23.752 16.732 6.800 1.00 59.88 215 LYS A N 1
ATOM 1662 C CA . LYS A 1 215 ? 22.360 16.391 6.453 1.00 59.88 215 LYS A CA 1
ATOM 1663 C C . LYS A 1 215 ? 21.833 15.136 7.162 1.00 59.88 215 LYS A C 1
ATOM 1665 O O . LYS A 1 215 ? 20.650 14.833 7.019 1.00 59.88 215 LYS A O 1
ATOM 1670 N N . ALA A 1 216 ? 22.677 14.389 7.875 1.00 61.22 216 ALA A N 1
ATOM 1671 C CA . ALA A 1 216 ? 22.281 13.159 8.563 1.00 61.22 216 ALA A CA 1
ATOM 1672 C C . ALA A 1 216 ? 21.279 13.376 9.721 1.00 61.22 216 ALA A C 1
ATOM 1674 O O . ALA A 1 216 ? 20.313 12.614 9.765 1.00 61.22 216 ALA A O 1
ATOM 1675 N N . PRO A 1 217 ? 21.419 14.410 10.582 1.00 61.81 217 PRO A N 1
ATOM 1676 C CA . PRO A 1 217 ? 20.479 14.651 11.682 1.00 61.81 217 PRO A CA 1
ATOM 1677 C C . PRO A 1 217 ? 19.075 14.965 11.152 1.00 61.81 217 PRO A C 1
ATOM 1679 O O . PRO A 1 217 ? 18.136 14.217 11.391 1.00 61.81 217 PRO A O 1
ATOM 1682 N N . ARG A 1 218 ? 18.976 15.948 10.243 1.00 69.12 218 ARG A N 1
ATOM 1683 C CA . ARG A 1 218 ? 17.704 16.380 9.633 1.00 69.12 218 ARG A CA 1
ATOM 1684 C C . ARG A 1 218 ? 16.922 15.261 8.937 1.00 69.12 218 ARG A C 1
ATOM 1686 O O . ARG A 1 218 ? 15.699 15.300 8.889 1.00 69.12 218 ARG A O 1
ATOM 1693 N N . ARG A 1 219 ? 17.612 14.282 8.337 1.00 71.25 219 ARG A N 1
ATOM 1694 C CA . ARG A 1 219 ? 16.956 13.130 7.689 1.00 71.25 219 ARG A CA 1
ATOM 1695 C C . ARG A 1 219 ? 16.393 12.137 8.700 1.00 71.25 219 ARG A C 1
ATOM 1697 O O . ARG A 1 219 ? 15.369 11.525 8.415 1.00 71.25 219 ARG A O 1
ATOM 1704 N N . ARG A 1 220 ? 17.067 11.960 9.838 1.00 76.69 220 ARG A N 1
ATOM 1705 C CA . ARG A 1 220 ? 16.585 11.117 10.934 1.00 76.69 220 ARG A CA 1
ATOM 1706 C C . ARG A 1 220 ? 15.349 11.747 11.568 1.00 76.69 220 ARG A C 1
ATOM 1708 O O . ARG A 1 220 ? 14.355 11.048 11.700 1.00 76.69 220 ARG A O 1
ATOM 1715 N N . ASP A 1 221 ? 15.379 13.052 11.827 1.00 79.06 221 ASP A N 1
ATOM 1716 C CA . ASP A 1 221 ? 14.246 13.789 12.404 1.00 79.06 221 ASP A CA 1
ATOM 1717 C C . ASP A 1 221 ? 12.993 13.667 11.525 1.00 79.06 221 ASP A C 1
ATOM 1719 O O . ASP A 1 221 ? 11.933 13.283 12.007 1.00 79.06 221 ASP A O 1
ATOM 1723 N N . ALA A 1 222 ? 13.136 13.864 10.208 1.00 83.75 222 ALA A N 1
ATOM 1724 C CA . ALA A 1 222 ? 12.032 13.695 9.260 1.00 83.75 222 ALA A CA 1
ATOM 1725 C C . ALA A 1 222 ? 11.489 12.251 9.219 1.00 83.75 222 ALA A C 1
ATOM 1727 O O . ALA A 1 222 ? 10.285 12.040 9.111 1.00 83.75 222 ALA A O 1
ATOM 1728 N N . ALA A 1 223 ? 12.359 11.239 9.316 1.00 83.50 223 ALA A N 1
ATOM 1729 C CA . ALA A 1 223 ? 11.930 9.839 9.346 1.00 83.50 223 ALA A CA 1
ATOM 1730 C C . ALA A 1 223 ? 11.202 9.480 10.655 1.00 83.50 223 ALA A C 1
ATOM 1732 O O . ALA A 1 223 ? 10.238 8.713 10.635 1.00 83.50 223 ALA A O 1
ATOM 1733 N N . VAL A 1 224 ? 11.646 10.042 11.784 1.00 87.25 224 VAL A N 1
ATOM 1734 C CA . VAL A 1 224 ? 10.963 9.922 13.080 1.00 87.25 224 VAL A CA 1
ATOM 1735 C C . VAL A 1 224 ? 9.600 10.608 13.021 1.00 87.25 224 VAL A C 1
ATOM 1737 O O . VAL A 1 224 ? 8.611 10.007 13.433 1.00 87.25 224 VAL A O 1
ATOM 1740 N N . GLU A 1 225 ? 9.512 11.806 12.444 1.00 89.88 225 GLU A N 1
ATOM 1741 C CA . GLU A 1 225 ? 8.247 12.525 12.260 1.00 89.88 225 GLU A CA 1
ATOM 1742 C C . GLU A 1 225 ? 7.245 11.709 11.423 1.00 89.88 225 GLU A C 1
ATOM 1744 O O . GLU A 1 225 ? 6.094 11.533 11.835 1.00 89.88 225 GLU A O 1
ATOM 1749 N N . GLU A 1 226 ? 7.685 11.114 10.305 1.00 90.31 226 GLU A N 1
ATOM 1750 C CA . GLU A 1 226 ? 6.840 10.227 9.492 1.00 90.31 226 GLU A CA 1
ATOM 1751 C C . GLU A 1 226 ? 6.358 8.992 10.281 1.00 90.31 226 GLU A C 1
ATOM 1753 O O . GLU A 1 226 ? 5.204 8.573 10.128 1.00 90.31 226 GLU A O 1
ATOM 1758 N N . LEU A 1 227 ? 7.202 8.409 11.143 1.00 92.06 227 LEU A N 1
ATOM 1759 C CA . LEU A 1 227 ? 6.826 7.284 12.011 1.00 92.06 227 LEU A CA 1
ATOM 1760 C C . LEU A 1 227 ? 5.833 7.697 13.103 1.00 92.06 227 LEU A C 1
ATOM 1762 O O . LEU A 1 227 ? 4.878 6.965 13.365 1.00 92.06 227 LEU A O 1
ATOM 1766 N N . VAL A 1 228 ? 6.020 8.866 13.717 1.00 93.00 228 VAL A N 1
ATOM 1767 C CA . VAL A 1 228 ? 5.094 9.419 14.716 1.00 93.00 228 VAL A CA 1
ATOM 1768 C C . VAL A 1 228 ? 3.732 9.690 14.079 1.00 93.00 228 VAL A C 1
ATOM 1770 O O . VAL A 1 228 ? 2.698 9.330 14.648 1.00 93.00 228 VAL A O 1
ATOM 1773 N N . GLU A 1 229 ? 3.700 10.252 12.868 1.00 94.00 229 GLU A N 1
ATOM 1774 C CA . GLU A 1 229 ? 2.449 10.455 12.137 1.00 94.00 229 GLU A CA 1
ATOM 1775 C C . GLU A 1 229 ? 1.754 9.115 11.828 1.00 94.00 229 GLU A C 1
ATOM 1777 O O . GLU A 1 229 ? 0.527 9.013 11.931 1.00 94.00 229 GLU A O 1
ATOM 1782 N N . LEU A 1 230 ? 2.517 8.069 11.480 1.00 94.75 230 LEU A N 1
ATOM 1783 C CA . LEU A 1 230 ? 1.968 6.730 11.238 1.00 94.75 230 LEU A CA 1
ATOM 1784 C C . LEU A 1 230 ? 1.363 6.150 12.517 1.00 94.75 230 LEU A C 1
ATOM 1786 O O . LEU A 1 230 ? 0.227 5.674 12.494 1.00 94.75 230 LEU A O 1
ATOM 1790 N N . ALA A 1 231 ? 2.088 6.252 13.633 1.00 94.81 231 ALA A N 1
ATOM 1791 C CA . ALA A 1 231 ? 1.640 5.787 14.939 1.00 94.81 231 ALA A CA 1
ATOM 1792 C C . ALA A 1 231 ? 0.333 6.473 15.362 1.00 94.81 231 ALA A C 1
ATOM 1794 O O . ALA A 1 231 ? -0.616 5.788 15.743 1.00 94.81 231 ALA A O 1
ATOM 1795 N N . ARG A 1 232 ? 0.217 7.799 15.192 1.00 95.06 232 ARG A N 1
ATOM 1796 C CA . ARG A 1 232 ? -1.031 8.542 15.463 1.00 95.06 232 ARG A CA 1
ATOM 1797 C C . ARG A 1 232 ? -2.208 8.035 14.626 1.00 95.06 232 ARG A C 1
ATOM 1799 O O . ARG A 1 232 ? -3.310 7.876 15.148 1.00 95.06 232 ARG A O 1
ATOM 1806 N N . LYS A 1 233 ? -1.993 7.744 13.338 1.00 95.25 233 LYS A N 1
ATOM 1807 C CA . LYS A 1 233 ? -3.049 7.186 12.471 1.00 95.25 233 LYS A CA 1
ATOM 1808 C C . LYS A 1 233 ? -3.432 5.762 12.876 1.00 95.25 233 LYS A C 1
ATOM 1810 O O . LYS A 1 233 ? -4.616 5.434 12.830 1.00 95.25 233 LYS A O 1
ATOM 1815 N N . MET A 1 234 ? -2.467 4.936 13.287 1.00 95.12 234 MET A N 1
ATOM 1816 C CA . MET A 1 234 ? -2.733 3.592 13.813 1.00 95.12 234 MET A CA 1
ATOM 1817 C C . MET A 1 234 ? -3.535 3.654 15.119 1.00 95.12 234 MET A C 1
ATOM 1819 O O . MET A 1 234 ? -4.529 2.943 15.229 1.00 95.12 234 MET A O 1
ATOM 1823 N N . ILE A 1 235 ? -3.184 4.551 16.050 1.00 93.50 235 ILE A N 1
ATOM 1824 C CA . ILE A 1 235 ? -3.962 4.812 17.276 1.00 93.50 235 ILE A CA 1
ATOM 1825 C C . ILE A 1 235 ? -5.397 5.197 16.913 1.00 93.50 235 ILE A C 1
ATOM 1827 O O . ILE A 1 235 ? -6.333 4.554 17.371 1.00 93.50 235 ILE A O 1
ATOM 1831 N N . GLY A 1 236 ? -5.582 6.167 16.010 1.00 92.81 236 GLY A N 1
ATOM 1832 C CA . GLY A 1 236 ? -6.918 6.579 15.574 1.00 92.81 236 GLY A CA 1
ATOM 1833 C C . GLY A 1 236 ? -7.718 5.465 14.882 1.00 92.81 236 GLY A C 1
ATOM 1834 O O . GLY A 1 236 ? -8.947 5.461 14.948 1.00 92.81 236 GLY A O 1
ATOM 1835 N N . ALA A 1 237 ? -7.053 4.512 14.221 1.00 92.44 237 ALA A N 1
ATOM 1836 C CA . ALA A 1 237 ? -7.705 3.324 13.677 1.00 92.44 237 ALA A CA 1
ATOM 1837 C C . ALA A 1 237 ? -8.131 2.352 14.789 1.00 92.44 237 ALA A C 1
ATOM 1839 O O . ALA A 1 237 ? -9.262 1.872 14.747 1.00 92.44 237 ALA A O 1
ATOM 1840 N N . VAL A 1 238 ? -7.279 2.113 15.793 1.00 92.12 238 VAL A N 1
ATOM 1841 C CA . VAL A 1 238 ? -7.614 1.279 16.960 1.00 92.12 238 VAL A CA 1
ATOM 1842 C C . VAL A 1 238 ? -8.747 1.895 17.775 1.00 92.12 238 VAL A C 1
ATOM 1844 O O . VAL A 1 238 ? -9.722 1.208 18.060 1.00 92.12 238 VAL A O 1
ATOM 1847 N N . ASP A 1 239 ? -8.680 3.190 18.083 1.00 91.44 239 ASP A N 1
ATOM 1848 C CA . ASP A 1 239 ? -9.707 3.884 18.864 1.00 91.44 239 ASP A CA 1
ATOM 1849 C C . ASP A 1 239 ? -11.082 3.787 18.176 1.00 91.44 239 ASP A C 1
ATOM 1851 O O . ASP A 1 239 ? -12.094 3.580 18.839 1.00 91.44 239 ASP A O 1
ATOM 1855 N N . LYS A 1 240 ? -11.140 3.843 16.835 1.00 88.12 240 LYS A N 1
ATOM 1856 C CA . LYS A 1 240 ? -12.387 3.613 16.076 1.00 88.12 240 LYS A CA 1
ATOM 1857 C C . LYS A 1 240 ? -12.933 2.195 16.207 1.00 88.12 240 LYS A C 1
ATOM 1859 O O . LYS A 1 240 ? -14.141 2.008 16.110 1.00 88.12 240 LYS A O 1
ATOM 1864 N N . VAL A 1 241 ? -12.065 1.199 16.349 1.00 88.88 241 VAL A N 1
ATOM 1865 C CA . VAL A 1 241 ? -12.477 -0.198 16.531 1.00 88.88 241 VAL A CA 1
ATOM 1866 C C . VAL A 1 241 ? -12.982 -0.416 17.957 1.00 88.88 241 VAL A C 1
ATOM 1868 O O . VAL A 1 241 ? -14.056 -0.987 18.136 1.00 88.88 241 VAL A O 1
ATOM 1871 N N . VAL A 1 242 ? -12.244 0.093 18.947 1.00 85.75 242 VAL A N 1
ATOM 1872 C CA . VAL A 1 242 ? -12.530 -0.080 20.379 1.00 85.75 242 VAL A CA 1
ATOM 1873 C C . VAL A 1 242 ? -13.761 0.721 20.813 1.00 85.75 242 VAL A C 1
ATOM 1875 O O . VAL A 1 242 ? -14.663 0.158 21.423 1.00 85.75 242 VAL A O 1
ATOM 1878 N N . ASN A 1 243 ? -13.846 2.012 20.470 1.00 82.62 243 ASN A N 1
ATOM 1879 C CA . ASN A 1 243 ? -14.927 2.887 20.949 1.00 82.62 243 ASN A CA 1
ATOM 1880 C C . ASN A 1 243 ? -16.301 2.512 20.387 1.00 82.62 243 ASN A C 1
ATOM 1882 O O . ASN A 1 243 ? -17.322 2.776 21.012 1.00 82.62 243 ASN A O 1
ATOM 1886 N N . GLU A 1 244 ? -16.334 1.921 19.197 1.00 77.31 244 GLU A N 1
ATOM 1887 C CA . GLU A 1 244 ? -17.576 1.505 18.548 1.00 77.31 244 GLU A CA 1
ATOM 1888 C C . GLU A 1 244 ? -17.871 0.008 18.736 1.00 77.31 244 GLU A C 1
ATOM 1890 O O . GLU A 1 244 ? -18.776 -0.512 18.086 1.00 77.31 244 GLU A O 1
ATOM 1895 N N . ASN A 1 245 ? -17.100 -0.679 19.591 1.00 67.44 245 ASN A N 1
ATOM 1896 C CA . ASN A 1 245 ? -17.159 -2.119 19.850 1.00 67.44 245 ASN A CA 1
ATOM 1897 C C . ASN A 1 245 ? -17.326 -2.962 18.571 1.00 67.44 245 ASN A C 1
ATOM 1899 O O . ASN A 1 245 ? -18.203 -3.816 18.457 1.00 67.44 245 ASN A O 1
ATOM 1903 N N . ARG A 1 246 ? -16.508 -2.664 17.554 1.00 74.56 246 ARG A N 1
ATOM 1904 C CA . ARG A 1 246 ? -16.656 -3.239 16.205 1.00 74.56 246 ARG A CA 1
ATOM 1905 C C . ARG A 1 246 ? -16.020 -4.623 16.053 1.00 74.56 246 ARG A C 1
ATOM 1907 O O . ARG A 1 246 ? -15.889 -5.098 14.930 1.00 74.56 246 ARG A O 1
ATOM 1914 N N . LEU A 1 247 ? -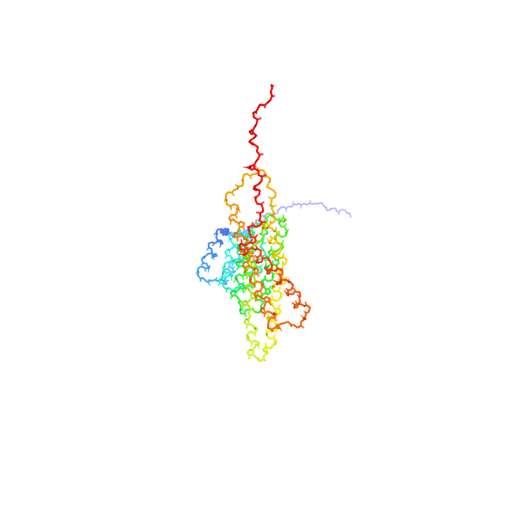15.594 -5.257 17.141 1.00 75.25 247 LEU A N 1
ATOM 1915 C CA . LEU A 1 247 ? -15.060 -6.618 17.145 1.00 75.25 247 LEU A CA 1
ATOM 1916 C C . LEU A 1 247 ? -15.918 -7.502 18.043 1.00 75.25 247 LEU A C 1
ATOM 1918 O O . LEU A 1 247 ? -16.512 -7.025 19.001 1.00 75.25 247 LEU A O 1
ATOM 1922 N N . ALA A 1 248 ? -15.979 -8.788 17.704 1.00 70.31 248 ALA A N 1
ATOM 1923 C CA . ALA A 1 248 ? -16.710 -9.785 18.483 1.00 70.31 248 ALA A CA 1
ATOM 1924 C C . ALA A 1 248 ? -15.841 -10.488 19.540 1.00 70.31 248 ALA A C 1
ATOM 1926 O O . ALA A 1 248 ? -16.383 -11.173 20.398 1.00 70.31 248 ALA A O 1
ATOM 1927 N N . ASP A 1 249 ? -14.517 -10.361 19.440 1.00 84.00 249 ASP A N 1
ATOM 1928 C CA . ASP A 1 249 ? -13.550 -11.050 20.291 1.00 84.00 249 ASP A CA 1
ATOM 1929 C C . ASP A 1 249 ? -12.887 -10.061 21.258 1.00 84.00 249 ASP A C 1
ATOM 1931 O O . ASP A 1 249 ? -12.134 -9.175 20.840 1.00 84.00 249 ASP A O 1
ATOM 1935 N N . ASP A 1 250 ? -13.175 -10.229 22.548 1.00 83.94 250 ASP A N 1
ATOM 1936 C CA . ASP A 1 250 ? -12.646 -9.395 23.627 1.00 83.94 250 ASP A CA 1
ATOM 1937 C C . ASP A 1 250 ? -11.119 -9.523 23.759 1.00 83.94 250 ASP A C 1
ATOM 1939 O O . ASP A 1 250 ? -10.442 -8.539 24.069 1.00 83.94 250 ASP A O 1
ATOM 1943 N N . GLU A 1 251 ? -10.541 -10.693 23.455 1.00 87.44 251 GLU A N 1
ATOM 1944 C CA . GLU A 1 251 ? -9.087 -10.883 23.500 1.00 87.44 251 GLU A CA 1
ATOM 1945 C C . GLU A 1 251 ? -8.401 -10.051 22.408 1.00 87.44 251 GLU A C 1
ATOM 1947 O O . GLU A 1 251 ? -7.433 -9.329 22.670 1.00 87.44 251 GLU A O 1
ATOM 1952 N N . ALA A 1 252 ? -8.943 -10.080 21.188 1.00 85.50 252 ALA A N 1
ATOM 1953 C CA . ALA A 1 252 ? -8.453 -9.256 20.087 1.00 85.50 252 ALA A CA 1
ATOM 1954 C C . ALA A 1 252 ? -8.549 -7.751 20.401 1.00 85.50 252 ALA A C 1
ATOM 1956 O O . ALA A 1 252 ? -7.655 -6.982 20.029 1.00 85.50 252 ALA A O 1
ATOM 1957 N N . VAL A 1 253 ? -9.600 -7.320 21.108 1.00 87.12 253 VAL A N 1
ATOM 1958 C CA . VAL A 1 253 ? -9.750 -5.933 21.575 1.00 87.12 253 VAL A CA 1
ATOM 1959 C C . VAL A 1 253 ? -8.650 -5.565 22.575 1.00 87.12 253 VAL A C 1
ATOM 1961 O O . VAL A 1 253 ? -8.033 -4.506 22.427 1.00 87.12 253 VAL A O 1
ATOM 1964 N N . GLU A 1 254 ? -8.352 -6.424 23.552 1.00 89.50 254 GLU A N 1
ATOM 1965 C CA . GLU A 1 254 ? -7.278 -6.177 24.525 1.00 89.50 254 GLU A CA 1
ATOM 1966 C C . GLU A 1 254 ? -5.891 -6.135 23.870 1.00 89.50 254 GLU A C 1
ATOM 1968 O O . GLU A 1 254 ? -5.105 -5.219 24.136 1.00 89.50 254 GLU A O 1
ATOM 1973 N N . GLN A 1 255 ? -5.607 -7.034 22.922 1.00 90.38 255 GLN A N 1
ATOM 1974 C CA . GLN A 1 255 ? -4.357 -6.992 22.152 1.00 90.38 255 GLN A CA 1
ATOM 1975 C C . GLN A 1 255 ? -4.208 -5.678 21.365 1.00 90.38 255 GLN A C 1
ATOM 1977 O O . GLN A 1 255 ? -3.113 -5.109 21.281 1.00 90.38 255 GLN A O 1
ATOM 1982 N N . LEU A 1 256 ? -5.302 -5.158 20.794 1.00 90.50 256 LEU A N 1
ATOM 1983 C CA . LEU A 1 256 ? -5.290 -3.860 20.115 1.00 90.50 256 LEU A CA 1
ATOM 1984 C C . LEU A 1 256 ? -5.077 -2.700 21.094 1.00 90.50 256 LEU A C 1
ATOM 1986 O O . LEU A 1 256 ? -4.307 -1.788 20.779 1.00 90.50 256 LEU A O 1
ATOM 1990 N N . LYS A 1 257 ? -5.692 -2.735 22.284 1.00 91.31 257 LYS A N 1
ATOM 1991 C CA . LYS A 1 257 ? -5.459 -1.734 23.342 1.00 91.31 257 LYS A CA 1
ATOM 1992 C C . LYS A 1 257 ? -3.998 -1.716 23.788 1.00 91.31 257 LYS A C 1
ATOM 1994 O O . LYS A 1 257 ? -3.427 -0.633 23.921 1.00 91.31 257 LYS A O 1
ATOM 1999 N N . GLN A 1 258 ? -3.371 -2.883 23.947 1.00 92.94 258 GLN A N 1
ATOM 2000 C CA . GLN A 1 258 ? -1.948 -2.982 24.279 1.00 92.94 258 GLN A CA 1
ATOM 2001 C C . GLN A 1 258 ? -1.081 -2.306 23.208 1.00 92.94 258 GLN A C 1
ATOM 2003 O O . GLN A 1 258 ? -0.311 -1.397 23.522 1.00 92.94 258 GLN A O 1
ATOM 2008 N N . LYS A 1 259 ? -1.286 -2.654 21.929 1.00 93.00 259 LYS A N 1
ATOM 2009 C CA . LYS A 1 259 ? -0.583 -2.016 20.799 1.00 93.00 259 LYS A CA 1
ATOM 2010 C C . LYS A 1 259 ? -0.804 -0.504 20.759 1.00 93.00 259 LYS A C 1
ATOM 2012 O O . LYS A 1 259 ? 0.125 0.252 20.488 1.00 93.00 259 LYS A O 1
ATOM 2017 N N . ARG A 1 260 ? -2.025 -0.043 21.041 1.00 94.12 260 ARG A N 1
ATOM 2018 C CA . ARG A 1 260 ? -2.370 1.384 21.106 1.00 94.12 260 ARG A CA 1
ATOM 2019 C C . ARG A 1 260 ? -1.624 2.106 22.225 1.00 94.12 260 ARG A C 1
ATOM 2021 O O . ARG A 1 260 ? -1.159 3.221 22.002 1.00 94.12 260 ARG A O 1
ATOM 2028 N N . ASN A 1 261 ? -1.468 1.485 23.391 1.00 93.88 261 ASN A N 1
ATOM 2029 C CA . ASN A 1 261 ? -0.709 2.063 24.501 1.00 93.88 261 ASN A CA 1
ATOM 2030 C C . ASN A 1 261 ? 0.790 2.164 24.178 1.00 93.88 261 ASN A C 1
ATOM 2032 O O . ASN A 1 261 ? 1.389 3.211 24.425 1.00 93.88 261 ASN A O 1
ATOM 2036 N N . ASP A 1 262 ? 1.367 1.139 23.549 1.00 92.50 262 ASP A N 1
ATOM 2037 C CA . ASP A 1 262 ? 2.764 1.155 23.093 1.00 92.50 262 ASP A CA 1
ATOM 2038 C C . ASP A 1 262 ? 3.015 2.245 22.036 1.00 92.50 262 ASP A C 1
ATOM 2040 O O . ASP A 1 262 ? 3.998 2.987 22.114 1.00 92.50 262 ASP A O 1
ATOM 2044 N N . LEU A 1 263 ? 2.099 2.393 21.069 1.00 92.50 263 LEU A N 1
ATOM 2045 C CA . LEU A 1 263 ? 2.151 3.477 20.082 1.00 92.50 263 LEU A CA 1
ATOM 2046 C C . LEU A 1 263 ? 2.026 4.846 20.748 1.00 92.50 263 LEU A C 1
ATOM 2048 O O . LEU A 1 263 ? 2.742 5.770 20.373 1.00 92.50 263 LEU A O 1
ATOM 2052 N N . ASN A 1 264 ? 1.131 4.987 21.729 1.00 93.19 264 ASN A N 1
ATOM 2053 C CA . ASN A 1 264 ? 0.939 6.248 22.435 1.00 93.19 264 ASN A CA 1
ATOM 2054 C C . ASN A 1 264 ? 2.195 6.643 23.219 1.00 93.19 264 ASN A C 1
ATOM 2056 O O . ASN A 1 264 ? 2.606 7.797 23.154 1.00 93.19 264 ASN A O 1
ATOM 2060 N N . ARG A 1 265 ? 2.847 5.683 23.888 1.00 91.25 265 ARG A N 1
ATOM 2061 C CA . ARG A 1 265 ? 4.130 5.910 24.565 1.00 91.25 265 ARG A CA 1
ATOM 2062 C C . ARG A 1 265 ? 5.188 6.430 23.592 1.00 91.25 265 ARG A C 1
ATOM 2064 O O . ARG A 1 265 ? 5.813 7.443 23.880 1.00 91.25 265 ARG A O 1
ATOM 2071 N N . PHE A 1 266 ? 5.323 5.791 22.430 1.00 90.19 266 PHE A N 1
ATOM 2072 C CA . PHE A 1 266 ? 6.236 6.245 21.379 1.00 90.19 266 PHE A CA 1
ATOM 2073 C C . PHE A 1 266 ? 5.890 7.659 20.883 1.00 90.19 266 PHE A C 1
ATOM 2075 O O . PHE A 1 266 ? 6.765 8.505 20.748 1.00 90.19 266 PHE A O 1
ATOM 2082 N N . VAL A 1 267 ? 4.613 7.961 20.637 1.00 90.62 267 VAL A N 1
ATOM 2083 C CA . VAL A 1 267 ? 4.206 9.306 20.198 1.00 90.62 267 VAL A CA 1
ATOM 2084 C C . VAL A 1 267 ? 4.549 10.363 21.249 1.00 90.62 267 VAL A C 1
ATOM 2086 O O . VAL A 1 267 ? 5.037 11.425 20.872 1.00 90.62 267 VAL A O 1
ATOM 2089 N N . VAL A 1 268 ? 4.309 10.090 22.534 1.00 89.62 268 VAL A N 1
ATOM 2090 C CA . VAL A 1 268 ? 4.616 11.021 23.633 1.00 89.62 268 VAL A CA 1
ATOM 2091 C C . VAL A 1 268 ? 6.121 11.275 23.728 1.00 89.62 268 VAL A C 1
ATOM 2093 O O . VAL A 1 268 ? 6.522 12.434 23.698 1.00 89.62 268 VAL A O 1
ATOM 2096 N N . GLU A 1 269 ? 6.939 10.219 23.719 1.00 85.75 269 GLU A N 1
ATOM 2097 C CA . GLU A 1 269 ? 8.409 10.295 23.783 1.00 85.75 269 GLU A CA 1
ATOM 2098 C C . GLU A 1 269 ? 9.000 11.226 22.706 1.00 85.75 269 GLU A C 1
ATOM 2100 O O . GLU A 1 269 ? 9.892 12.023 22.981 1.00 85.75 269 GLU A O 1
ATOM 2105 N N . PHE A 1 270 ? 8.460 11.186 21.483 1.00 81.25 270 PHE A N 1
ATOM 2106 C CA . PHE A 1 270 ? 8.965 11.979 20.354 1.00 81.25 270 PHE A CA 1
ATOM 2107 C C . PHE A 1 270 ? 8.200 13.288 20.089 1.00 81.25 270 PHE A C 1
ATOM 2109 O O . PHE A 1 270 ? 8.575 14.026 19.177 1.00 81.25 270 PHE A O 1
ATOM 2116 N N . THR A 1 271 ? 7.144 13.595 20.852 1.00 79.00 271 THR A N 1
ATOM 2117 C CA . THR A 1 271 ? 6.360 14.840 20.701 1.00 79.00 271 THR A CA 1
ATOM 2118 C C . THR A 1 271 ? 6.509 15.783 21.897 1.00 79.00 271 THR A C 1
ATOM 2120 O O . THR A 1 271 ? 6.376 16.991 21.710 1.00 79.00 271 THR A O 1
ATOM 2123 N N . ASP A 1 272 ? 6.757 15.274 23.108 1.00 73.31 272 ASP A N 1
ATOM 2124 C CA . ASP A 1 272 ? 6.843 16.104 24.313 1.00 73.31 272 ASP A CA 1
ATOM 2125 C C . ASP A 1 272 ? 8.236 16.765 24.443 1.00 73.31 272 ASP A C 1
ATOM 2127 O O . ASP A 1 272 ? 9.242 16.070 24.625 1.00 73.31 272 ASP A O 1
ATOM 2131 N N . PRO A 1 273 ? 8.331 18.108 24.373 1.00 57.62 273 PRO A N 1
ATOM 2132 C CA . PRO A 1 273 ? 9.603 18.825 24.461 1.00 57.62 273 PRO A CA 1
ATOM 2133 C C . PRO A 1 273 ? 10.303 18.695 25.825 1.00 57.62 273 PRO A C 1
ATOM 2135 O O . PRO A 1 273 ? 11.487 19.023 25.918 1.00 57.62 273 PRO A O 1
ATOM 2138 N N . ASN A 1 274 ? 9.613 18.235 26.877 1.00 52.94 274 ASN A N 1
ATOM 2139 C CA . ASN A 1 274 ? 10.226 18.035 28.194 1.00 52.94 274 ASN A CA 1
ATOM 2140 C C . ASN A 1 274 ? 11.018 16.723 28.300 1.00 52.94 274 ASN A C 1
ATOM 2142 O O . ASN A 1 274 ? 11.978 16.681 29.061 1.00 52.94 274 ASN A O 1
ATOM 2146 N N . GLN A 1 275 ? 10.687 15.690 27.516 1.00 51.09 275 GLN A N 1
ATOM 2147 C CA . GLN A 1 275 ? 11.460 14.436 27.495 1.00 51.09 275 GLN A CA 1
ATOM 2148 C C . GLN A 1 275 ? 12.633 14.469 26.507 1.00 51.09 275 GLN A C 1
ATOM 2150 O O . GLN A 1 275 ? 13.634 13.797 26.720 1.00 51.09 275 GLN A O 1
ATOM 2155 N N . GLN A 1 276 ? 12.579 15.319 25.476 1.00 48.47 276 GLN A N 1
ATOM 2156 C CA . GLN A 1 276 ? 13.705 15.523 24.548 1.00 48.47 276 GLN A CA 1
ATOM 2157 C C . GLN A 1 276 ? 14.905 16.259 25.179 1.00 48.47 276 GLN A C 1
ATOM 2159 O O . GLN A 1 276 ? 15.977 16.306 24.582 1.00 48.47 276 GLN A O 1
ATOM 2164 N N . LYS A 1 277 ? 14.735 16.854 26.370 1.00 43.91 277 LYS A N 1
ATOM 2165 C CA . LYS A 1 277 ? 15.799 17.540 27.125 1.00 43.91 277 LYS A CA 1
ATOM 2166 C C . LYS A 1 277 ? 16.572 16.633 28.088 1.00 43.91 277 LYS A C 1
ATOM 2168 O O . LYS A 1 277 ? 17.538 17.103 28.677 1.00 43.91 277 LYS A O 1
ATOM 2173 N N . GLU A 1 278 ? 16.180 15.369 28.242 1.00 37.72 278 GLU A N 1
ATOM 2174 C CA . GLU A 1 278 ? 16.860 14.402 29.118 1.00 37.72 278 GLU A CA 1
ATOM 2175 C C . GLU A 1 278 ? 17.851 13.493 28.367 1.00 37.72 278 GLU A C 1
ATOM 2177 O O . GLU A 1 278 ? 18.181 12.411 28.840 1.00 37.72 278 GLU A O 1
ATOM 2182 N N . ASP A 1 279 ? 18.382 13.930 27.222 1.00 35.66 279 ASP A N 1
ATOM 2183 C CA . ASP A 1 279 ? 19.687 13.434 26.778 1.00 35.66 279 ASP A CA 1
ATOM 2184 C C . ASP A 1 279 ? 20.757 14.217 27.561 1.00 35.66 279 ASP A C 1
ATOM 2186 O O . ASP A 1 279 ? 20.913 15.419 27.316 1.00 35.66 279 ASP A O 1
ATOM 2190 N N . PRO A 1 280 ? 21.515 13.602 28.494 1.00 40.88 280 PRO A N 1
ATOM 2191 C CA . PRO A 1 280 ? 22.644 14.264 29.122 1.00 40.88 280 PRO A CA 1
ATOM 2192 C C . PRO A 1 280 ? 23.744 14.367 28.067 1.00 40.88 280 PRO A C 1
ATOM 2194 O O . PRO A 1 280 ? 24.619 13.507 27.936 1.00 40.88 280 PRO A O 1
ATOM 2197 N N . VAL A 1 281 ? 23.688 15.424 27.263 1.00 42.28 281 VAL A N 1
ATOM 2198 C CA . VAL A 1 281 ? 24.855 15.905 26.539 1.00 42.28 281 VAL A CA 1
ATOM 2199 C C . VAL A 1 281 ? 25.849 16.313 27.612 1.00 42.28 281 VAL A C 1
ATOM 2201 O O . VAL A 1 281 ? 25.687 17.352 28.233 1.00 42.28 281 VAL A O 1
ATOM 2204 N N . ALA A 1 282 ? 26.806 15.420 27.859 1.00 43.84 282 ALA A N 1
ATOM 2205 C CA . ALA A 1 282 ? 28.152 15.671 28.350 1.00 43.84 282 ALA A CA 1
ATOM 2206 C C . ALA A 1 282 ? 28.452 17.154 28.643 1.00 43.84 282 ALA A C 1
ATOM 2208 O O . ALA A 1 282 ? 29.063 17.833 27.821 1.00 43.84 282 ALA A O 1
ATOM 2209 N N . ASP A 1 283 ? 28.046 17.620 29.822 1.00 39.44 283 ASP A N 1
ATOM 2210 C CA . ASP A 1 283 ? 28.353 18.961 30.334 1.00 39.44 283 ASP A CA 1
ATOM 2211 C C . ASP A 1 283 ? 29.386 18.895 31.477 1.00 39.44 283 ASP A C 1
ATOM 2213 O O . ASP A 1 283 ? 29.489 19.799 32.292 1.00 39.44 283 ASP A O 1
ATOM 2217 N N . ASP A 1 284 ? 30.195 17.825 31.512 1.00 38.34 284 ASP A N 1
ATOM 2218 C CA . ASP A 1 284 ? 31.203 17.556 32.555 1.00 38.34 284 ASP A CA 1
ATOM 2219 C C . ASP A 1 284 ? 32.614 17.309 31.981 1.00 38.34 284 ASP A C 1
ATOM 2221 O O . ASP A 1 284 ? 33.372 16.453 32.437 1.00 38.34 284 ASP A O 1
ATOM 2225 N N . ALA A 1 285 ? 33.012 18.054 30.946 1.00 40.50 285 ALA A N 1
ATOM 2226 C CA . ALA A 1 285 ? 34.404 18.023 30.474 1.00 40.50 285 ALA A CA 1
ATOM 2227 C C . ALA A 1 285 ? 34.968 19.392 30.076 1.00 40.50 285 ALA A C 1
ATOM 2229 O O . ALA A 1 285 ? 35.906 19.460 29.280 1.00 40.50 285 ALA A O 1
ATOM 2230 N N . PHE A 1 286 ? 34.427 20.484 30.625 1.00 38.91 286 PHE A N 1
ATOM 2231 C CA . PHE A 1 286 ? 34.989 21.815 30.391 1.00 38.91 286 PHE A CA 1
ATOM 2232 C C . PHE A 1 286 ? 34.960 22.757 31.597 1.00 38.91 286 PHE A C 1
ATOM 2234 O O . PHE A 1 286 ? 34.918 23.956 31.392 1.00 38.91 286 PHE A O 1
ATOM 2241 N N . MET A 1 287 ? 35.032 22.260 32.836 1.00 42.41 287 MET A N 1
ATOM 2242 C CA . MET A 1 287 ? 35.366 23.086 34.009 1.00 42.41 287 MET A CA 1
ATOM 2243 C C . MET A 1 287 ? 35.903 22.219 35.164 1.00 42.41 287 MET A C 1
ATOM 2245 O O . MET A 1 287 ? 35.213 22.078 36.158 1.00 42.41 287 MET A O 1
ATOM 2249 N N . ASP A 1 288 ? 37.097 21.621 35.043 1.00 40.69 288 ASP A N 1
ATOM 2250 C CA . ASP A 1 288 ? 38.034 21.514 36.186 1.00 40.69 288 ASP A CA 1
ATOM 2251 C C . ASP A 1 288 ? 39.411 20.967 35.753 1.00 40.69 288 ASP A C 1
ATOM 2253 O O . ASP A 1 288 ? 39.669 19.761 35.744 1.00 40.69 288 ASP A O 1
ATOM 2257 N N . ARG A 1 289 ? 40.297 21.855 35.291 1.00 37.44 289 ARG A N 1
ATOM 2258 C CA . ARG A 1 289 ? 41.765 21.680 35.343 1.00 37.44 289 ARG A CA 1
ATOM 2259 C C . ARG A 1 289 ? 42.440 22.986 34.941 1.00 37.44 289 ARG A C 1
ATOM 2261 O O . ARG A 1 289 ? 43.015 23.137 33.868 1.00 37.44 289 ARG A O 1
ATOM 2268 N N . GLY A 1 290 ? 42.299 23.957 35.829 1.00 33.19 290 GLY A N 1
ATOM 2269 C CA . GLY A 1 290 ? 43.059 25.198 35.844 1.00 33.19 290 GLY A CA 1
ATOM 2270 C C . GLY A 1 290 ? 43.564 25.415 37.260 1.00 33.19 290 GLY A C 1
ATOM 2271 O O . GLY A 1 290 ? 43.111 26.323 37.948 1.00 33.19 290 GLY A O 1
ATOM 2272 N N . GLU A 1 291 ? 44.431 24.507 37.706 1.00 31.94 291 GLU A N 1
ATOM 2273 C CA . GLU A 1 291 ? 45.134 24.556 38.984 1.00 31.94 291 GLU A CA 1
ATOM 2274 C C . GLU A 1 291 ? 45.837 25.910 39.151 1.00 31.94 291 GLU A C 1
ATOM 2276 O O . GLU A 1 291 ? 46.862 26.197 38.537 1.00 31.94 291 GLU A O 1
ATOM 2281 N N . GLY A 1 292 ? 45.274 26.757 40.007 1.00 30.69 292 GLY A N 1
ATOM 2282 C CA . GLY A 1 292 ? 45.967 27.895 40.585 1.00 30.69 292 GLY A CA 1
ATOM 2283 C C . GLY A 1 292 ? 46.411 27.547 41.998 1.00 30.69 292 GLY A C 1
ATOM 2284 O O . GLY A 1 292 ? 45.651 27.780 42.932 1.00 30.69 292 GLY A O 1
ATOM 2285 N N . LYS A 1 293 ? 47.628 27.013 42.156 1.00 32.44 293 LYS A N 1
ATOM 2286 C CA . LYS A 1 293 ? 48.454 27.179 43.369 1.00 32.44 293 LYS A CA 1
ATOM 2287 C C . LYS A 1 293 ? 49.928 26.884 43.081 1.00 32.44 293 LYS A C 1
ATOM 2289 O O . LYS A 1 293 ? 50.482 25.831 43.352 1.00 32.44 293 LYS A O 1
ATOM 2294 N N . MET A 1 294 ? 50.526 27.892 42.468 1.00 30.12 294 MET A N 1
ATOM 2295 C CA . MET A 1 294 ? 51.815 28.461 42.838 1.00 30.12 294 MET A CA 1
ATOM 2296 C C . MET A 1 294 ? 52.276 28.171 44.289 1.00 30.12 294 MET A C 1
ATOM 2298 O O . MET A 1 294 ? 51.566 28.512 45.234 1.00 30.12 294 MET A O 1
ATOM 2302 N N . TRP A 1 295 ? 53.526 27.698 44.384 1.00 31.19 295 TRP A N 1
ATOM 2303 C CA . TRP A 1 295 ? 54.493 27.769 45.498 1.00 31.19 295 TRP A CA 1
ATOM 2304 C C . TRP A 1 295 ? 54.392 26.758 46.651 1.00 31.19 295 TRP A C 1
ATOM 2306 O O . TRP A 1 295 ? 53.583 26.923 47.555 1.00 31.19 295 TRP A O 1
ATOM 2316 N N . GLU A 1 296 ? 55.363 25.838 46.698 1.00 30.86 296 GLU A N 1
ATOM 2317 C CA . GLU A 1 296 ? 56.174 25.593 47.899 1.00 30.86 296 GLU A CA 1
ATOM 2318 C C . GLU A 1 296 ? 57.547 24.989 47.514 1.00 30.86 296 GLU A C 1
ATOM 2320 O O . GLU A 1 296 ? 57.613 23.883 46.984 1.00 30.86 296 GLU A O 1
ATOM 2325 N N . ILE A 1 297 ? 58.594 25.777 47.824 1.00 32.38 297 ILE A N 1
ATOM 2326 C CA . ILE A 1 297 ? 60.043 25.493 47.976 1.00 32.38 297 ILE A CA 1
ATOM 2327 C C . ILE A 1 297 ? 60.878 25.257 46.708 1.00 32.38 297 ILE A C 1
ATOM 2329 O O . ILE A 1 297 ? 60.846 24.155 46.122 1.00 32.38 297 ILE A O 1
#

Foldseek 3Di:
DDDDDDDDDDDDDDDDDDPPPPPPDPDDQDAQVNLLVVLVVCLVVLVLVVNVVVCCCNCVVSVYDHALSSLVSNLQSLLVVLVLVVLLVSLVVDDLVSDDLVSLQSSLSSLLSVLQDPCSLVSNVSSLVSQVVSCVVCVNPDQRDLVSLVSSLSSLVRNLNVLVVCVVVVNVLVSLLVSLVSLLVSLVSCLVVLVSNVCSLPDDPPDDPDDDDPCVVVVSLVSLVSSLVSLVSNLVSLCSSQVVVSHPDPVSNVVSVVSSVVSVVSNCCSPPPVNVVPPPPPPPDPDDDPDPDDDDD

InterPro domains:
  IPR011990 Tetratricopeptide-like helical domain superfamily [G3DSA:1.25.40.10] (24-261)

Solvent-accessible surface area (backbone atoms only — not comparable to full-atom values): 17254 Å² total; per-residue (Å²): 136,89,83,93,78,88,81,90,79,91,79,90,77,83,75,76,80,74,81,72,87,65,78,92,67,86,72,84,78,78,50,61,70,54,49,43,50,52,46,50,54,28,52,74,71,67,36,56,74,58,39,52,54,52,46,47,46,41,39,68,70,68,59,41,76,73,49,51,63,45,53,44,53,51,30,47,37,24,27,74,71,23,36,18,67,62,21,30,53,52,58,74,68,52,55,80,91,54,63,52,71,67,48,57,36,30,28,28,46,2,14,47,62,18,21,77,45,85,56,18,49,60,28,37,49,55,44,49,52,52,51,53,50,52,27,59,72,44,74,69,75,44,76,68,55,63,71,36,54,49,42,45,53,46,20,43,72,56,47,45,46,59,37,56,50,38,33,73,74,71,39,45,68,62,22,46,29,56,50,20,48,44,38,52,51,44,48,62,66,42,47,62,61,48,51,54,44,49,50,66,69,67,52,79,76,80,74,79,91,63,85,81,58,91,62,54,63,64,52,50,52,52,52,50,51,56,50,40,53,43,37,53,52,48,37,56,46,46,50,58,26,61,78,66,59,14,63,94,50,69,67,62,50,51,55,46,52,54,54,38,52,56,38,48,51,54,39,47,58,78,64,40,75,76,62,67,65,70,64,84,71,82,85,83,84,84,86,90,88,78,87,84,76,84,86,82,136